Protein AF-A0A087T3X5-F1 (afdb_monomer)

Solvent-accessible surface area (backbone atoms only — not comparable to full-atom values): 12731 Å² total; per-residue (Å²): 109,67,36,55,78,72,62,16,36,56,71,60,36,56,52,48,56,51,53,49,59,61,46,43,64,59,48,52,59,51,44,43,64,59,54,40,49,65,72,43,63,93,52,99,68,83,78,55,62,69,48,47,53,51,48,46,48,64,60,43,52,60,53,52,50,53,51,50,42,44,70,78,34,51,74,55,38,55,55,48,47,68,58,46,51,59,50,49,51,53,49,50,52,50,48,51,53,51,48,51,64,76,39,58,65,54,64,75,70,59,45,70,65,55,49,50,53,24,44,49,54,35,51,49,23,31,50,50,24,36,50,52,27,55,77,70,64,51,57,71,33,49,22,42,12,42,12,47,58,47,24,56,66,68,36,65,61,52,32,52,49,36,53,76,45,41,61,82,68,61,16,61,63,59,34,47,44,37,51,47,28,61,69,48,52,55,52,64,56,50,53,51,48,52,50,53,52,50,52,55,53,56,55,50,51,54,53,52,51,53,50,51,52,53,52,51,54,50,51,56,56,54,50,52,53,52,52,54,54,52,54,59,60,60,70,70,77,118

Radius of gyration: 28.52 Å; Cα contacts (8 Å, |Δi|>4): 145; chains: 1; bounding box: 78×65×76 Å

pLDDT: mean 81.96, std 9.63, range [48.88, 95.31]

Foldseek 3Di:
DLLVLLLADPVLLVVCVVVCLVVCLPVVLVCCVPVVCVVCVVPPDDQPSVQLNVLSVVVVVVVVVLVVCCVPPVVVNVVCCVVVVVVVVVVVVVCVVCCCVVVVVLVVLDDPVLLVVLLCQLVCQLVVQLVVCVVVVHDPNHSSSSSLSRNDDPLVSVLSSLCRRDDPPVSSSSNSNSVSNVVNNVVVSVVSSVVVVVVVVVVVVVVVVVVVVVVVVVVVVVVVVVVVVVVVVVVVPD

Secondary structure (DSSP, 8-state):
-HHHHTT--HHHHHHHHHHHHHHHHHHHHHHIIIIIHHHHTTS-----HHHHHHHHHHHHHHHHHHHHHHHH-HHHHHHHHHHHHHHHHHHHHHHHHHHHHHTTTHHHH--HHHHHHHHHHHHHHHHHHHHHHHHTT--HHHHHHHHHHHHS--HHHHHHHHHHHSPTTHHHHHHHHHHHHHHHTHHHHHHHHHHHHHHHHHHHHHHHHHHHHHHHHHHHHHHHHHHHHHHHHHTT--

InterPro domains:
  IPR002657 Bile acid:sodium symporter/arsenical resistance protein Acr3 [PF01758] (1-105)
  IPR004710 Bile acid:sodium symporter [PTHR10361] (1-207)
  IPR038770 Sodium/solute symporter superfamily [G3DSA:1.20.1530.20] (1-200)

Nearest PDB structures (foldseek):
  8xcd-assembly1_A  TM=6.721E-01  e=3.271E-05  Macaca fascicularis
  7vae-assembly1_A  TM=6.769E-01  e=4.582E-05  Bos taurus
  7fci-assembly1_A  TM=6.815E-01  e=3.144E-04  Homo sapiens
  8hrx-assembly1_A  TM=6.682E-01  e=2.721E-04  Homo sapiens
  7pqq-assembly1_A  TM=6.492E-01  e=2.038E-04  Homo sapiens

Mean predicted aligned error: 10.98 Å

Organism: Stegodyphus mimosarum (NCBI:txid407821)

Sequence (238 aa):
MWTVLLGGNLNLSITMTFVSTLAALATIPLWLFTLGKTILEGTNIVIPYSNILISLASLTIPIGLGLLIQRYFPKVASRSKKILAPICIIMIIGIIILASVANSYMFYMLTWQMVIAASLSVWTGFIAGALASMVFRFPTSDMVAVAVETGIQNSGIAFVLLSYTLKPPVSEMASVVPVAASIITPIPLFVIYCYQRFRNCCFKTDKLELQAINAKKSVDTSSVKGFDNLAQQSDINY

Structure (mmCIF, N/CA/C/O backbone):
data_AF-A0A087T3X5-F1
#
_entry.id   AF-A0A087T3X5-F1
#
loop_
_atom_site.group_PDB
_atom_site.id
_atom_site.type_symbol
_atom_site.label_atom_id
_atom_site.label_alt_id
_atom_site.label_comp_id
_atom_site.label_asym_id
_atom_site.label_entity_id
_atom_site.label_seq_id
_atom_site.pdbx_PDB_ins_code
_atom_site.Cartn_x
_atom_site.Cartn_y
_atom_site.Cartn_z
_atom_site.occupancy
_atom_site.B_iso_or_equiv
_atom_site.auth_seq_id
_atom_site.auth_comp_id
_atom_site.auth_asym_id
_atom_site.auth_atom_id
_atom_site.pdbx_PDB_model_num
ATOM 1 N N . MET A 1 1 ? -1.715 3.553 9.498 1.00 81.00 1 MET A N 1
ATOM 2 C CA . MET A 1 1 ? -1.783 4.949 10.008 1.00 81.00 1 MET A CA 1
ATOM 3 C C . MET A 1 1 ? -2.909 5.717 9.333 1.00 81.00 1 MET A C 1
ATOM 5 O O . MET A 1 1 ? -3.814 6.141 10.036 1.00 81.00 1 MET A O 1
ATOM 9 N N . TRP A 1 2 ? -2.902 5.833 8.000 1.00 88.25 2 TRP A N 1
ATOM 10 C CA . TRP A 1 2 ? -3.969 6.487 7.230 1.00 88.25 2 TRP A CA 1
ATOM 11 C C . TRP A 1 2 ? -5.375 5.980 7.548 1.00 88.25 2 TRP A C 1
ATOM 13 O O . TRP A 1 2 ? -6.259 6.791 7.789 1.00 88.25 2 TRP A O 1
ATOM 23 N N . THR A 1 3 ? -5.553 4.662 7.677 1.00 89.31 3 THR A N 1
ATOM 24 C CA . THR A 1 3 ? -6.832 4.067 8.085 1.00 89.31 3 THR A CA 1
ATOM 25 C C . THR A 1 3 ? -7.355 4.660 9.393 1.00 89.31 3 THR A C 1
ATOM 27 O O . THR A 1 3 ? -8.513 5.035 9.461 1.00 89.31 3 THR A O 1
ATOM 30 N N . VAL A 1 4 ? -6.500 4.844 10.405 1.00 88.38 4 VAL A N 1
ATOM 31 C CA . VAL A 1 4 ? -6.896 5.439 11.696 1.00 88.38 4 VAL A CA 1
ATOM 32 C C . VAL A 1 4 ? -7.184 6.932 11.554 1.00 88.38 4 VAL A C 1
ATOM 34 O O . VAL A 1 4 ? -8.176 7.413 12.091 1.00 88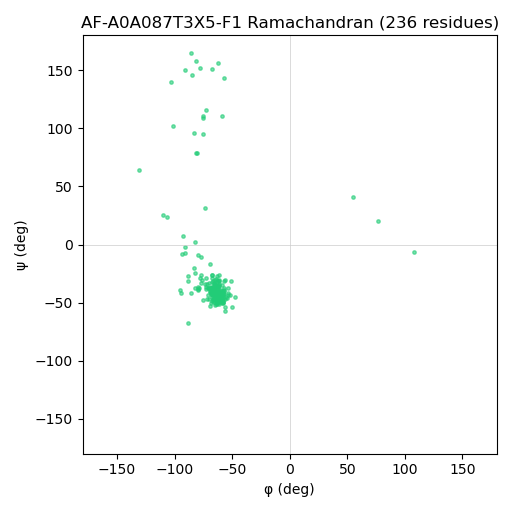.38 4 VAL A O 1
ATOM 37 N N . LEU A 1 5 ? -6.342 7.664 10.815 1.00 87.81 5 LEU A N 1
ATOM 38 C CA . LEU A 1 5 ? -6.515 9.106 10.597 1.00 87.81 5 LEU A CA 1
ATOM 39 C C . LEU A 1 5 ? -7.826 9.445 9.884 1.00 87.81 5 LEU A C 1
ATOM 41 O O . LEU A 1 5 ? -8.397 10.501 10.136 1.00 87.81 5 LEU A O 1
ATOM 45 N N . LEU A 1 6 ? -8.294 8.552 9.015 1.00 89.12 6 LEU A N 1
ATOM 46 C CA . LEU A 1 6 ? -9.535 8.707 8.259 1.00 89.12 6 LEU A CA 1
ATOM 47 C C . LEU A 1 6 ? -10.751 8.065 8.950 1.00 89.12 6 LEU A C 1
ATOM 49 O O . LEU A 1 6 ? -11.823 8.009 8.352 1.00 89.12 6 LEU A O 1
ATOM 53 N N . GLY A 1 7 ? -10.606 7.585 10.192 1.00 86.25 7 GLY A N 1
ATOM 54 C CA . GLY A 1 7 ? -11.701 6.993 10.973 1.00 86.25 7 GLY A CA 1
ATOM 55 C C . GLY A 1 7 ? -12.092 5.567 10.562 1.00 86.25 7 GLY A C 1
ATOM 56 O O . GLY A 1 7 ? -13.198 5.120 10.855 1.00 86.25 7 GLY A O 1
ATOM 57 N N . GLY A 1 8 ? -11.206 4.857 9.869 1.00 89.25 8 GLY A N 1
ATOM 58 C CA . GLY A 1 8 ? -11.399 3.477 9.442 1.00 89.25 8 GLY A CA 1
ATOM 59 C C . GLY A 1 8 ? -11.012 2.431 10.493 1.00 89.25 8 GLY A C 1
ATOM 60 O O . GLY A 1 8 ? -10.298 2.699 11.463 1.00 89.25 8 GLY A O 1
ATOM 61 N N . ASN A 1 9 ? -11.460 1.197 10.272 1.00 92.81 9 ASN A N 1
ATOM 62 C CA . ASN A 1 9 ? -11.197 0.062 11.154 1.00 92.81 9 ASN A CA 1
ATOM 63 C C . ASN A 1 9 ? -9.756 -0.463 11.011 1.00 92.81 9 ASN A C 1
ATOM 65 O O . ASN A 1 9 ? -9.393 -1.101 10.021 1.00 92.81 9 ASN A O 1
ATOM 69 N N . LEU A 1 10 ? -8.932 -0.219 12.033 1.00 91.69 10 LEU A N 1
ATOM 70 C CA . LEU A 1 10 ? -7.527 -0.636 12.053 1.00 91.69 10 LEU A CA 1
ATOM 71 C C . LEU A 1 10 ? -7.351 -2.162 12.056 1.00 91.69 10 LEU A C 1
ATOM 73 O O . LEU A 1 10 ? -6.457 -2.669 11.383 1.00 91.69 10 LEU A O 1
ATOM 77 N N . ASN A 1 11 ? -8.184 -2.893 12.799 1.00 91.06 11 ASN A N 1
ATOM 78 C CA . ASN A 1 11 ? -8.057 -4.349 12.912 1.00 91.06 11 ASN A CA 1
ATOM 79 C C . ASN A 1 11 ? -8.342 -5.026 11.568 1.00 91.06 11 ASN A C 1
ATOM 81 O O . ASN A 1 11 ? -7.638 -5.959 11.174 1.00 91.06 11 ASN A O 1
ATOM 85 N N . LEU A 1 12 ? -9.343 -4.512 10.847 1.00 91.62 12 LEU A N 1
ATOM 86 C CA . LEU A 1 12 ? -9.667 -4.970 9.503 1.00 91.62 12 LEU A CA 1
ATOM 87 C C . LEU A 1 12 ? -8.520 -4.680 8.530 1.00 91.62 12 LEU A C 1
ATOM 89 O O . LEU A 1 12 ? -8.099 -5.583 7.815 1.00 91.62 12 LEU A O 1
ATOM 93 N N . SER A 1 13 ? -7.970 -3.463 8.559 1.00 92.38 13 SER A N 1
ATOM 94 C CA . SER A 1 13 ? -6.848 -3.060 7.700 1.00 92.38 13 SER A CA 1
ATOM 95 C C . SER A 1 13 ? -5.622 -3.960 7.893 1.00 92.38 13 SER A C 1
ATOM 97 O O . SER A 1 13 ? -5.152 -4.547 6.925 1.00 92.38 13 SER A O 1
ATOM 99 N N . ILE A 1 14 ? -5.197 -4.209 9.138 1.00 88.88 14 ILE A N 1
ATOM 100 C CA . ILE A 1 14 ? -4.069 -5.117 9.431 1.00 88.88 14 ILE A CA 1
ATOM 101 C C . ILE A 1 14 ? -4.330 -6.533 8.894 1.00 88.88 14 ILE A C 1
ATOM 103 O O . ILE A 1 14 ? -3.433 -7.166 8.333 1.00 88.88 14 ILE A O 1
ATOM 107 N N . THR A 1 15 ? -5.555 -7.036 9.057 1.00 90.62 15 THR A N 1
ATOM 108 C CA . THR A 1 15 ? -5.931 -8.375 8.584 1.00 90.62 15 THR A CA 1
ATOM 109 C C . THR A 1 15 ? -5.921 -8.445 7.058 1.00 90.62 15 THR A C 1
ATOM 111 O O . THR A 1 15 ? -5.414 -9.414 6.495 1.00 90.62 15 THR A O 1
ATOM 114 N N . MET A 1 16 ? -6.421 -7.410 6.380 1.00 91.19 16 MET A N 1
ATOM 115 C CA . MET A 1 16 ? -6.404 -7.320 4.921 1.00 91.19 16 MET A CA 1
ATOM 116 C C . MET A 1 16 ? -4.986 -7.286 4.372 1.00 91.19 16 MET A C 1
ATOM 118 O O . MET A 1 16 ? -4.688 -8.083 3.488 1.00 91.19 16 MET A O 1
ATOM 122 N N . THR A 1 17 ? -4.099 -6.446 4.917 1.00 89.81 17 THR A N 1
ATOM 123 C CA . THR A 1 17 ? -2.694 -6.405 4.484 1.00 89.81 17 THR A CA 1
ATOM 124 C C . THR A 1 17 ? -2.022 -7.766 4.665 1.00 89.81 17 THR A C 1
ATOM 126 O O . THR A 1 17 ? -1.250 -8.211 3.815 1.00 89.81 17 THR A O 1
ATOM 129 N N . PHE A 1 18 ? -2.312 -8.454 5.773 1.00 86.62 18 PHE A N 1
ATOM 130 C CA . PHE A 1 18 ? -1.754 -9.775 6.042 1.00 86.62 18 PHE A CA 1
ATOM 131 C C . PHE A 1 18 ? -2.232 -10.818 5.024 1.00 86.62 18 PHE A C 1
ATOM 133 O O . PHE A 1 18 ? -1.413 -11.494 4.397 1.00 86.62 18 PHE A O 1
ATOM 140 N N . VAL A 1 19 ? -3.548 -10.922 4.825 1.00 89.06 19 VAL A N 1
ATOM 141 C CA . VAL A 1 19 ? -4.144 -11.877 3.882 1.00 89.06 19 VAL A CA 1
ATOM 142 C C . VAL A 1 19 ? -3.726 -11.560 2.448 1.00 89.06 19 VAL A C 1
ATOM 144 O O . VAL A 1 19 ? -3.401 -12.482 1.706 1.00 89.06 19 VAL A O 1
ATOM 147 N N . SER A 1 20 ? -3.670 -10.285 2.057 1.00 89.19 20 SER A N 1
ATOM 148 C CA . SER A 1 20 ? -3.255 -9.880 0.710 1.00 89.19 20 SER A CA 1
ATOM 149 C C . SER A 1 20 ? -1.783 -10.184 0.450 1.00 89.19 20 SER A C 1
ATOM 151 O O . SER A 1 20 ? -1.454 -10.678 -0.624 1.00 89.19 20 SER A O 1
ATOM 153 N N . THR A 1 21 ? -0.905 -9.990 1.439 1.00 86.00 21 THR A N 1
ATOM 154 C CA . THR A 1 21 ? 0.517 -10.355 1.332 1.00 86.00 21 THR A CA 1
ATOM 155 C C . THR A 1 21 ? 0.691 -11.866 1.186 1.00 86.00 21 THR A C 1
ATOM 157 O O . THR A 1 21 ? 1.488 -12.317 0.366 1.00 86.00 21 THR A O 1
ATOM 160 N N . LEU A 1 22 ? -0.082 -12.663 1.931 1.00 84.44 22 LEU A N 1
ATOM 161 C CA . LEU A 1 22 ? -0.053 -14.121 1.804 1.00 84.44 22 LEU A CA 1
ATOM 162 C C . LEU A 1 22 ? -0.615 -14.584 0.452 1.00 84.44 22 LEU A C 1
ATOM 164 O O . LEU A 1 22 ? -0.029 -15.446 -0.195 1.00 84.44 22 LEU A O 1
ATOM 168 N N . ALA A 1 23 ? -1.723 -13.991 0.003 1.00 87.69 23 ALA A N 1
ATOM 169 C CA . ALA A 1 23 ? -2.334 -14.297 -1.287 1.00 87.69 23 ALA A CA 1
ATOM 170 C C . ALA A 1 23 ? -1.433 -13.888 -2.463 1.00 87.69 23 ALA A C 1
ATOM 172 O O . ALA A 1 23 ? -1.383 -14.591 -3.471 1.00 87.69 23 ALA A O 1
ATOM 173 N N . ALA A 1 24 ? -0.674 -12.795 -2.328 1.00 85.19 24 ALA A N 1
ATOM 174 C CA . ALA A 1 24 ? 0.225 -12.286 -3.361 1.00 85.19 24 ALA A CA 1
ATOM 175 C C . ALA A 1 24 ? 1.256 -13.326 -3.829 1.00 85.19 24 ALA A C 1
ATOM 177 O O . ALA A 1 24 ? 1.608 -13.327 -5.008 1.00 85.19 24 ALA A O 1
ATOM 178 N N . LEU A 1 25 ? 1.673 -14.252 -2.954 1.00 81.81 25 LEU A N 1
ATOM 179 C CA . LEU A 1 25 ? 2.552 -15.371 -3.309 1.00 81.81 25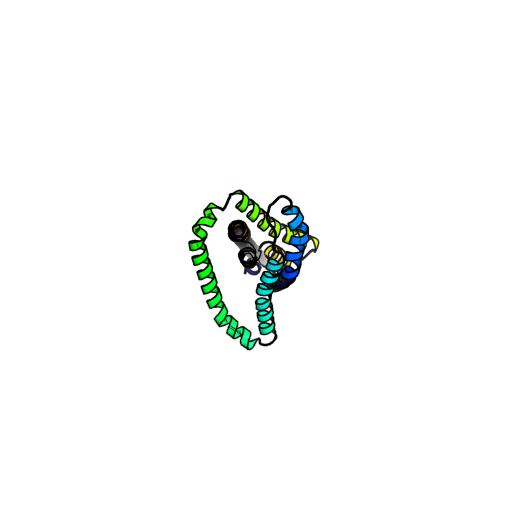 LEU A CA 1
ATOM 180 C C . LEU A 1 25 ? 2.037 -16.202 -4.487 1.00 81.81 25 LEU A C 1
ATOM 182 O O . LEU A 1 25 ? 2.822 -16.612 -5.336 1.00 81.81 25 LEU A O 1
ATOM 186 N N . ALA A 1 26 ? 0.733 -16.471 -4.516 1.00 83.75 26 ALA A N 1
ATOM 187 C CA . ALA A 1 26 ? 0.100 -17.276 -5.554 1.00 83.75 26 ALA A CA 1
ATOM 188 C C . ALA A 1 26 ? -0.485 -16.395 -6.663 1.00 83.75 26 ALA A C 1
ATOM 190 O O . ALA A 1 26 ? -0.369 -16.712 -7.847 1.00 83.75 26 ALA A O 1
ATOM 191 N N . THR A 1 27 ? -1.079 -15.262 -6.287 1.00 87.62 27 THR A N 1
ATOM 192 C CA . THR A 1 27 ? -1.798 -14.399 -7.223 1.00 87.62 27 THR A CA 1
ATOM 193 C C . THR A 1 27 ? -0.858 -13.669 -8.179 1.00 87.62 27 THR A C 1
ATOM 195 O O . THR A 1 27 ? -1.195 -13.564 -9.351 1.00 87.62 27 THR A O 1
ATOM 198 N N . ILE A 1 28 ? 0.328 -13.211 -7.750 1.00 86.56 28 ILE A N 1
ATOM 199 C CA . ILE A 1 28 ? 1.266 -12.501 -8.645 1.00 86.56 28 ILE A CA 1
ATOM 200 C C . ILE A 1 28 ? 1.761 -13.407 -9.792 1.00 86.56 28 ILE A C 1
ATOM 202 O O . ILE A 1 28 ? 1.630 -13.005 -10.952 1.00 86.56 28 ILE A O 1
ATOM 206 N N . PRO A 1 29 ? 2.272 -14.632 -9.537 1.00 81.25 29 PRO A N 1
ATOM 207 C CA . PRO A 1 29 ? 2.646 -15.553 -10.611 1.00 81.25 29 PRO A CA 1
ATOM 208 C C . PRO A 1 29 ? 1.471 -15.905 -11.528 1.00 81.25 29 PRO A C 1
ATOM 210 O O . PRO A 1 29 ? 1.625 -15.917 -12.748 1.00 81.25 29 PRO A O 1
ATOM 213 N N . LEU A 1 30 ? 0.287 -16.145 -10.953 1.00 84.50 30 LEU A N 1
ATOM 214 C CA . LEU A 1 30 ? -0.923 -16.479 -11.707 1.00 84.50 30 LEU A CA 1
ATOM 215 C C . LEU A 1 30 ? -1.362 -15.328 -12.625 1.00 84.50 30 LEU A C 1
ATOM 217 O O . LEU A 1 30 ? -1.718 -15.552 -13.785 1.00 84.50 30 LEU A O 1
ATOM 221 N N . TRP A 1 31 ? -1.278 -14.089 -12.142 1.00 85.31 31 TRP A N 1
ATOM 222 C CA . TRP A 1 31 ? -1.609 -12.893 -12.915 1.00 85.31 31 TRP A CA 1
ATOM 223 C C . TRP A 1 31 ? -0.629 -12.682 -14.077 1.00 85.31 31 TRP A C 1
ATOM 225 O O . TRP A 1 31 ? -1.039 -12.386 -15.196 1.00 85.31 31 TRP A O 1
ATOM 235 N N . LEU A 1 32 ? 0.668 -12.921 -13.860 1.00 80.62 32 LEU A N 1
ATOM 236 C CA . LEU A 1 32 ? 1.681 -12.841 -14.920 1.00 80.62 32 LEU A CA 1
ATOM 237 C C . LEU A 1 32 ? 1.577 -13.969 -15.950 1.00 80.62 32 LEU A C 1
ATOM 239 O O . LEU A 1 32 ? 1.887 -13.764 -17.124 1.00 80.62 32 LEU A O 1
ATOM 243 N N . PHE A 1 33 ? 1.158 -15.161 -15.531 1.00 79.38 33 PHE A N 1
ATOM 244 C CA . PHE A 1 33 ? 0.939 -16.281 -16.442 1.00 79.38 33 PHE A CA 1
ATOM 245 C C . PHE A 1 33 ? -0.255 -16.035 -17.376 1.00 79.38 33 PHE A C 1
ATOM 247 O O . PHE A 1 33 ? -0.199 -16.379 -18.552 1.00 79.38 33 PHE A O 1
ATOM 254 N N . THR A 1 34 ? -1.317 -15.410 -16.862 1.00 83.25 34 THR A N 1
ATOM 255 C CA . THR A 1 34 ? -2.565 -15.162 -17.600 1.00 83.25 34 THR A CA 1
ATOM 256 C C . THR A 1 34 ? -2.529 -13.839 -18.373 1.00 83.25 34 THR A C 1
ATOM 258 O O . THR A 1 34 ? -2.491 -13.820 -19.603 1.00 83.25 34 THR A O 1
ATOM 261 N N . LEU A 1 35 ? -2.504 -12.718 -17.653 1.00 76.31 35 LEU A N 1
ATOM 262 C CA . LEU A 1 35 ? -2.557 -11.367 -18.213 1.00 76.31 35 LEU A CA 1
ATOM 263 C C . LEU A 1 35 ? -1.188 -10.891 -18.686 1.00 76.31 35 LEU A C 1
ATOM 265 O O . LEU A 1 35 ? -1.097 -10.265 -19.738 1.00 76.31 35 LEU A O 1
ATOM 269 N N . GLY A 1 36 ? -0.122 -11.235 -17.957 1.00 72.50 36 GLY A N 1
ATOM 270 C CA . GLY A 1 36 ? 1.242 -10.863 -18.341 1.00 72.50 36 GLY A CA 1
ATOM 271 C C . GLY A 1 36 ? 1.592 -11.357 -19.743 1.00 72.50 36 GLY A C 1
ATOM 272 O O . GLY A 1 36 ? 2.027 -10.568 -20.572 1.00 72.50 36 GLY A O 1
ATOM 273 N N . LYS A 1 37 ? 1.302 -12.624 -20.059 1.00 69.38 37 LYS A N 1
ATOM 274 C CA . LYS A 1 37 ? 1.556 -13.182 -21.395 1.00 69.38 37 LYS A CA 1
ATOM 275 C C . LYS A 1 37 ? 0.845 -12.402 -22.511 1.00 69.38 37 LYS A C 1
ATOM 277 O O . LYS A 1 37 ? 1.465 -12.118 -23.524 1.00 69.38 37 LYS A O 1
ATOM 282 N N . THR A 1 38 ? -0.407 -12.007 -22.287 1.00 72.19 38 THR A N 1
ATOM 283 C CA . THR A 1 38 ? -1.228 -11.274 -23.269 1.00 72.19 38 THR A CA 1
ATOM 284 C C . THR A 1 38 ? -0.780 -9.815 -23.432 1.00 72.19 38 THR A C 1
ATOM 286 O O . THR A 1 38 ? -0.807 -9.270 -24.527 1.00 72.19 38 THR A O 1
ATOM 289 N N . ILE A 1 39 ? -0.348 -9.158 -22.348 1.00 69.94 39 ILE A N 1
ATOM 290 C CA . ILE A 1 39 ? 0.114 -7.757 -22.381 1.00 69.94 39 ILE A CA 1
ATOM 291 C C . ILE A 1 39 ? 1.531 -7.649 -22.966 1.00 69.94 39 ILE A C 1
ATOM 293 O O . ILE A 1 39 ? 1.864 -6.652 -23.603 1.00 69.94 39 ILE A O 1
ATOM 297 N N . LEU A 1 40 ? 2.372 -8.661 -22.738 1.00 67.69 40 LEU A N 1
ATOM 298 C CA . LEU A 1 40 ? 3.753 -8.712 -23.226 1.00 67.69 40 LEU A CA 1
ATOM 299 C C . LEU A 1 40 ? 3.879 -9.398 -24.599 1.00 67.69 40 LEU A C 1
ATOM 301 O O . LEU A 1 40 ? 4.979 -9.421 -25.158 1.00 67.69 40 LEU A O 1
ATOM 305 N N . GLU A 1 41 ? 2.780 -9.902 -25.170 1.00 59.66 41 GLU A N 1
ATOM 306 C CA . GLU A 1 41 ? 2.723 -10.411 -26.544 1.00 59.66 41 GLU A CA 1
ATOM 307 C C . GLU A 1 41 ? 3.116 -9.294 -27.530 1.00 59.66 41 GLU A C 1
ATOM 309 O O . GLU A 1 41 ? 2.419 -8.296 -27.689 1.00 59.66 41 GLU A O 1
ATOM 314 N N . GLY A 1 42 ? 4.289 -9.439 -28.159 1.00 57.59 42 GLY A N 1
ATOM 315 C CA . GLY A 1 42 ? 4.886 -8.434 -29.053 1.00 57.59 42 GLY A CA 1
ATOM 316 C C . GLY A 1 42 ? 6.103 -7.695 -28.481 1.00 57.59 42 GLY A C 1
ATOM 317 O O . GLY A 1 42 ? 6.772 -6.965 -29.210 1.00 57.59 42 GLY A O 1
ATOM 318 N N . THR A 1 43 ? 6.450 -7.914 -27.210 1.00 58.66 43 THR A N 1
ATOM 319 C CA . THR A 1 43 ? 7.689 -7.400 -26.600 1.00 58.66 43 THR A CA 1
ATOM 320 C C . THR A 1 43 ? 8.739 -8.513 -26.474 1.00 58.66 43 THR A C 1
ATOM 322 O O . THR A 1 43 ? 8.418 -9.636 -26.100 1.00 58.66 43 THR A O 1
ATOM 325 N N . ASN A 1 44 ? 10.019 -8.222 -26.745 1.00 59.47 44 ASN A N 1
ATOM 326 C CA . ASN A 1 44 ? 11.143 -9.173 -26.593 1.00 59.47 44 ASN A CA 1
ATOM 327 C C . ASN A 1 44 ? 11.534 -9.423 -25.116 1.00 59.47 44 ASN A C 1
ATOM 329 O O . ASN A 1 44 ? 12.704 -9.623 -24.787 1.00 59.47 44 ASN A O 1
ATOM 333 N N . ILE A 1 45 ? 10.571 -9.360 -24.195 1.00 63.06 45 ILE A N 1
ATOM 334 C CA . ILE A 1 45 ? 10.809 -9.469 -22.757 1.00 63.06 45 ILE A CA 1
ATOM 335 C C . ILE A 1 45 ? 10.430 -10.882 -22.317 1.00 63.06 45 ILE A C 1
ATOM 337 O O . ILE A 1 45 ? 9.260 -11.208 -22.131 1.00 63.06 45 ILE A O 1
ATOM 341 N N . VAL A 1 46 ? 11.437 -11.733 -22.125 1.00 67.88 46 VAL A N 1
ATOM 342 C CA . VAL A 1 46 ? 11.240 -13.055 -21.518 1.00 67.88 46 VAL A CA 1
ATOM 343 C C . VAL A 1 46 ? 11.031 -12.862 -20.021 1.00 67.88 46 VAL A C 1
ATOM 345 O O . VAL A 1 46 ? 11.967 -12.491 -19.315 1.00 67.88 46 VAL A O 1
ATOM 348 N N . ILE A 1 47 ? 9.812 -13.110 -19.537 1.00 68.62 47 ILE A N 1
ATOM 349 C CA . ILE A 1 47 ? 9.484 -13.036 -18.109 1.00 68.62 47 ILE A CA 1
ATOM 350 C C . ILE A 1 47 ? 10.115 -14.244 -17.395 1.00 68.62 47 ILE A C 1
ATOM 352 O O . ILE A 1 47 ? 9.724 -15.384 -17.659 1.00 68.62 47 ILE A O 1
ATOM 356 N N . PRO A 1 48 ? 11.068 -14.047 -16.470 1.00 77.25 48 PRO A N 1
ATOM 357 C CA . PRO A 1 48 ? 11.704 -15.154 -15.762 1.00 77.25 48 PRO A CA 1
ATOM 358 C C . PRO A 1 48 ? 10.826 -15.625 -14.588 1.00 77.25 48 PRO A C 1
ATOM 360 O O . PRO A 1 48 ? 11.079 -15.306 -13.427 1.00 77.25 48 PRO A O 1
ATOM 363 N N . TYR A 1 49 ? 9.783 -16.407 -14.885 1.00 75.38 49 TYR A N 1
ATOM 364 C CA . TYR A 1 49 ? 8.801 -16.893 -13.901 1.00 75.38 49 TYR A CA 1
ATOM 365 C C . TYR A 1 49 ? 9.427 -17.607 -12.690 1.00 75.38 49 TYR A C 1
ATOM 367 O O . TYR A 1 49 ? 8.974 -17.417 -11.561 1.00 75.38 49 TYR A O 1
ATOM 375 N N . SER A 1 50 ? 10.496 -18.384 -12.896 1.00 76.94 50 SER A N 1
ATOM 376 C CA . SER A 1 50 ? 11.223 -19.056 -11.810 1.00 76.94 50 SER A CA 1
ATOM 377 C C . SER A 1 50 ? 11.854 -18.061 -10.835 1.00 76.94 50 SER A C 1
ATOM 379 O O . SER A 1 50 ? 11.764 -18.251 -9.625 1.00 76.94 50 SER A O 1
ATOM 381 N N . ASN A 1 51 ? 12.427 -16.968 -11.345 1.00 78.12 51 ASN A N 1
ATOM 382 C CA . ASN A 1 51 ? 13.023 -15.930 -10.507 1.00 78.12 51 ASN A CA 1
ATOM 383 C C . ASN A 1 51 ? 11.939 -15.205 -9.703 1.00 78.12 51 ASN A C 1
ATOM 385 O O . ASN A 1 51 ? 12.133 -14.967 -8.519 1.00 78.12 51 ASN A O 1
ATOM 389 N N . ILE A 1 52 ? 10.773 -14.950 -10.308 1.00 81.06 52 ILE A N 1
ATOM 390 C CA . ILE A 1 52 ? 9.630 -14.310 -9.635 1.00 81.06 52 ILE A CA 1
ATOM 391 C C . ILE A 1 52 ? 9.184 -15.146 -8.436 1.00 81.06 52 ILE A C 1
ATOM 393 O O . ILE A 1 52 ? 9.044 -14.618 -7.334 1.00 81.06 52 ILE A O 1
ATOM 397 N N . LEU A 1 53 ? 9.005 -16.455 -8.637 1.00 79.44 53 LEU A N 1
ATOM 398 C CA . LEU A 1 53 ? 8.612 -17.385 -7.576 1.00 79.44 53 LEU A CA 1
ATOM 399 C C . LEU A 1 53 ? 9.653 -17.453 -6.454 1.00 79.44 53 LEU A C 1
ATOM 401 O O . LEU A 1 53 ? 9.286 -17.377 -5.283 1.00 79.44 53 LEU A O 1
ATOM 405 N N . ILE A 1 54 ? 10.941 -17.555 -6.796 1.00 83.12 54 ILE A N 1
ATOM 406 C CA . ILE A 1 54 ? 12.028 -17.604 -5.807 1.00 83.12 54 ILE A CA 1
ATOM 407 C C . ILE A 1 54 ? 12.097 -16.292 -5.017 1.00 83.12 54 ILE A C 1
ATOM 409 O O . ILE A 1 54 ? 12.167 -16.322 -3.788 1.00 83.12 54 ILE A O 1
ATOM 413 N N . SER A 1 55 ? 12.025 -15.141 -5.689 1.00 82.44 55 SER A N 1
ATOM 414 C CA . SER A 1 55 ? 12.030 -13.830 -5.036 1.00 82.44 55 SER A CA 1
ATOM 415 C C . SER A 1 55 ? 10.820 -13.658 -4.117 1.00 82.44 55 SER A C 1
ATOM 417 O O . SER A 1 55 ? 10.993 -13.299 -2.954 1.00 82.44 55 SER A O 1
ATOM 419 N N . LEU A 1 56 ? 9.610 -13.998 -4.566 1.00 81.56 56 LEU A N 1
ATOM 420 C CA . LEU A 1 56 ? 8.399 -13.963 -3.734 1.00 81.56 56 LEU A CA 1
ATOM 421 C C . LEU A 1 56 ? 8.495 -14.880 -2.510 1.00 81.56 56 LEU A C 1
ATOM 423 O O . LEU A 1 56 ? 8.161 -14.460 -1.397 1.00 81.56 56 LEU A O 1
ATOM 427 N N . ALA A 1 57 ? 8.987 -16.108 -2.692 1.00 82.12 57 ALA A N 1
ATOM 428 C CA . ALA A 1 57 ? 9.204 -17.042 -1.594 1.00 82.12 57 ALA A CA 1
ATOM 429 C C . ALA A 1 57 ? 10.221 -16.480 -0.589 1.00 82.12 57 ALA A C 1
ATOM 431 O O . ALA A 1 57 ? 9.944 -16.447 0.610 1.00 82.12 57 ALA A O 1
ATOM 432 N N . SER A 1 58 ? 11.349 -15.949 -1.073 1.00 84.06 58 SER A N 1
ATOM 433 C CA . SER A 1 58 ? 12.385 -15.343 -0.228 1.00 84.06 58 SER A CA 1
ATOM 434 C C . SER A 1 58 ? 11.887 -14.133 0.563 1.00 84.06 58 SER A C 1
ATOM 436 O O . SER A 1 58 ? 12.290 -13.955 1.708 1.00 84.06 58 SER A O 1
ATOM 438 N N . LEU A 1 59 ? 10.968 -13.341 -0.002 1.00 81.12 59 LEU A N 1
ATOM 439 C CA . LEU A 1 59 ? 10.352 -12.200 0.676 1.00 81.12 59 LEU A CA 1
ATOM 440 C C . LEU A 1 59 ? 9.295 -12.630 1.696 1.00 81.12 59 LEU A C 1
ATOM 442 O O . LEU A 1 59 ? 9.121 -11.964 2.714 1.00 81.12 59 LEU A O 1
ATOM 446 N N . THR A 1 60 ? 8.612 -13.752 1.468 1.00 79.62 60 THR A N 1
ATOM 447 C CA . THR A 1 60 ? 7.513 -14.186 2.343 1.00 79.62 60 THR A CA 1
ATOM 448 C C . THR A 1 60 ? 7.971 -15.038 3.519 1.00 79.62 60 THR A C 1
ATOM 450 O O . THR A 1 60 ? 7.386 -14.938 4.597 1.00 79.62 60 THR A O 1
ATOM 453 N N . ILE A 1 61 ? 9.046 -15.818 3.370 1.00 85.25 61 ILE A N 1
ATOM 454 C CA . ILE A 1 61 ? 9.658 -16.581 4.472 1.00 85.25 61 ILE A CA 1
ATOM 455 C C . ILE A 1 61 ? 9.920 -15.709 5.720 1.00 85.25 61 ILE A C 1
ATOM 457 O O . ILE A 1 61 ? 9.432 -16.070 6.793 1.00 85.25 61 ILE A O 1
ATOM 461 N N . PRO A 1 62 ? 10.622 -14.558 5.642 1.00 83.81 62 PRO A N 1
ATOM 462 C CA . PRO A 1 62 ? 10.891 -13.732 6.818 1.00 83.81 62 PRO A CA 1
ATOM 463 C C . PRO A 1 62 ? 9.618 -13.114 7.412 1.00 83.81 62 PRO A C 1
ATOM 465 O O . PRO A 1 62 ? 9.518 -12.990 8.632 1.00 83.81 62 PRO A O 1
ATOM 468 N N . ILE A 1 63 ? 8.620 -12.784 6.585 1.00 82.56 63 ILE A N 1
ATOM 469 C CA . ILE A 1 63 ? 7.320 -12.272 7.051 1.00 82.56 63 ILE A CA 1
ATOM 470 C C . ILE A 1 63 ? 6.578 -13.359 7.841 1.00 82.56 63 ILE A C 1
ATOM 472 O O . ILE A 1 63 ? 6.105 -13.110 8.952 1.00 82.56 63 ILE A O 1
ATOM 476 N N . GLY A 1 64 ? 6.526 -14.581 7.304 1.00 82.56 64 GLY A N 1
ATOM 477 C CA . GLY A 1 64 ? 5.916 -15.735 7.963 1.00 82.56 64 GLY A CA 1
ATOM 478 C C . GLY A 1 64 ? 6.615 -16.095 9.275 1.00 82.56 64 GLY A C 1
ATOM 479 O O . GLY A 1 64 ? 5.950 -16.295 10.291 1.00 82.56 64 GLY A O 1
ATOM 480 N N . LEU A 1 65 ? 7.952 -16.100 9.292 1.00 85.31 65 LEU A N 1
ATOM 481 C CA . LEU A 1 65 ? 8.739 -16.307 10.512 1.00 85.31 65 LEU A CA 1
ATOM 482 C C . LEU A 1 65 ? 8.467 -15.222 11.558 1.00 85.31 65 LEU A C 1
ATOM 484 O O . LEU A 1 65 ? 8.250 -15.543 12.726 1.00 85.31 65 LEU A O 1
ATOM 488 N N . GLY A 1 66 ? 8.419 -13.951 11.149 1.00 83.62 66 GLY A N 1
ATOM 489 C CA . GLY A 1 66 ? 8.075 -12.839 12.035 1.00 83.62 66 GLY A CA 1
ATOM 490 C C . GLY A 1 66 ? 6.709 -13.025 12.700 1.00 83.62 66 GLY A C 1
ATOM 491 O O . GLY A 1 66 ? 6.579 -12.836 13.912 1.00 83.62 66 GLY A O 1
ATOM 492 N N . LEU A 1 67 ? 5.712 -13.480 11.936 1.00 82.31 67 LEU A N 1
ATOM 493 C CA . LEU A 1 67 ? 4.372 -13.772 12.447 1.00 82.31 67 LEU A CA 1
ATOM 494 C C . LEU A 1 67 ? 4.359 -14.970 13.411 1.00 82.31 67 LEU A C 1
ATOM 496 O O . LEU A 1 67 ? 3.725 -14.912 14.466 1.00 82.31 67 LEU A O 1
ATOM 500 N N . LEU A 1 68 ? 5.072 -16.050 13.077 1.00 85.31 68 LEU A N 1
ATOM 501 C CA . LEU A 1 68 ? 5.190 -17.227 13.942 1.00 85.31 68 LEU A CA 1
ATOM 502 C C . LEU A 1 68 ? 5.833 -16.857 15.282 1.00 85.31 68 LEU A C 1
ATOM 504 O O . LEU A 1 68 ? 5.307 -17.220 16.334 1.00 85.31 68 LEU A O 1
ATOM 508 N N . ILE A 1 69 ? 6.911 -16.070 15.267 1.00 86.06 69 ILE A N 1
ATOM 509 C CA . ILE A 1 69 ? 7.561 -15.573 16.488 1.00 86.06 69 ILE A CA 1
ATOM 510 C C . ILE A 1 69 ? 6.596 -14.699 17.293 1.00 86.06 69 ILE A C 1
ATOM 512 O O . ILE A 1 69 ? 6.519 -14.838 18.514 1.00 86.06 69 ILE A O 1
ATOM 516 N N . GLN A 1 70 ? 5.822 -13.834 16.634 1.00 84.38 70 GLN A N 1
ATOM 517 C CA . GLN A 1 70 ? 4.824 -13.004 17.306 1.00 84.38 70 GLN A CA 1
ATOM 518 C C . GLN A 1 70 ? 3.732 -13.837 17.993 1.00 84.38 70 GLN A C 1
ATOM 520 O O . GLN A 1 70 ? 3.302 -13.478 19.090 1.00 84.38 70 GLN A O 1
ATOM 525 N N . ARG A 1 71 ? 3.317 -14.954 17.380 1.00 84.56 71 ARG A N 1
ATOM 526 C CA . ARG A 1 71 ? 2.295 -15.860 17.922 1.00 84.56 71 ARG A CA 1
ATOM 527 C C . ARG A 1 71 ? 2.816 -16.729 19.066 1.00 84.56 71 ARG A C 1
ATOM 529 O O . ARG A 1 71 ? 2.149 -16.828 20.091 1.00 84.56 71 ARG A O 1
ATOM 536 N N . TYR A 1 72 ? 3.975 -17.361 18.897 1.00 88.50 72 TYR A N 1
ATOM 537 C CA . TYR A 1 72 ? 4.498 -18.336 19.863 1.00 88.50 72 TYR A CA 1
ATOM 538 C C . TYR A 1 72 ? 5.345 -17.699 20.974 1.00 88.50 72 TYR A C 1
ATOM 540 O O . TYR A 1 72 ? 5.381 -18.215 22.088 1.00 88.50 72 TYR A O 1
ATOM 548 N N . PHE A 1 73 ? 5.985 -16.553 20.718 1.00 90.19 73 PHE A N 1
ATOM 549 C CA . PHE A 1 73 ? 6.893 -15.892 21.661 1.00 90.19 73 PHE A CA 1
ATOM 550 C C . PHE A 1 73 ? 6.580 -14.392 21.827 1.00 90.19 73 PHE A C 1
ATOM 552 O O . PHE A 1 73 ? 7.434 -13.539 21.559 1.00 90.19 73 PHE A O 1
ATOM 559 N N . PRO A 1 74 ? 5.397 -14.015 22.353 1.00 85.38 74 PRO A N 1
ATOM 560 C CA . PRO A 1 74 ? 4.965 -12.614 22.434 1.00 85.38 74 PRO A CA 1
ATOM 561 C C . PRO A 1 74 ? 5.893 -11.729 23.289 1.00 85.38 74 PRO A C 1
ATOM 563 O O . PRO A 1 74 ? 6.074 -10.544 23.002 1.00 85.38 74 PRO A O 1
ATOM 566 N N . LYS A 1 75 ? 6.538 -12.300 24.319 1.00 85.38 75 LYS A N 1
ATOM 567 C CA . LYS A 1 75 ? 7.529 -11.594 25.155 1.00 85.38 75 LYS A CA 1
ATOM 568 C C . LYS A 1 75 ? 8.809 -11.251 24.384 1.00 85.38 75 LYS A C 1
ATOM 570 O O . LYS A 1 75 ? 9.370 -10.179 24.597 1.00 85.38 75 LYS A O 1
ATOM 575 N N . VAL A 1 76 ? 9.257 -12.140 23.495 1.00 83.62 76 VAL A N 1
ATOM 576 C CA . VAL A 1 76 ? 10.407 -11.894 22.610 1.00 83.62 76 VAL A CA 1
ATOM 577 C C . VAL A 1 76 ? 10.006 -10.880 21.547 1.00 83.62 76 VAL A C 1
ATOM 579 O O . VAL A 1 76 ? 10.683 -9.872 21.390 1.00 83.62 76 VAL A O 1
ATOM 582 N N . ALA A 1 77 ? 8.844 -11.066 20.917 1.00 82.38 77 ALA A N 1
ATOM 583 C CA . ALA A 1 77 ? 8.327 -10.159 19.900 1.00 82.38 77 ALA A CA 1
ATOM 584 C C . ALA A 1 77 ? 8.187 -8.710 20.398 1.00 82.38 77 ALA A C 1
ATOM 586 O O . ALA A 1 77 ? 8.520 -7.781 19.665 1.00 82.38 77 ALA A O 1
ATOM 587 N N . SER A 1 78 ? 7.759 -8.483 21.648 1.00 83.06 78 SER A N 1
ATOM 588 C CA . SER A 1 78 ? 7.645 -7.119 22.192 1.00 83.06 78 SER A CA 1
ATOM 589 C C . SER A 1 78 ? 9.005 -6.440 22.399 1.00 83.06 78 SER A C 1
ATOM 591 O O . SER A 1 78 ? 9.142 -5.243 22.133 1.00 83.06 78 SER A O 1
ATOM 593 N N . ARG A 1 79 ? 10.027 -7.198 22.820 1.00 86.00 79 ARG A N 1
ATOM 594 C CA . ARG A 1 79 ? 11.407 -6.707 22.952 1.00 86.00 79 ARG A CA 1
ATOM 595 C C . ARG A 1 79 ? 12.033 -6.461 21.586 1.00 86.00 79 ARG A C 1
ATOM 597 O O . ARG A 1 79 ? 12.561 -5.376 21.354 1.00 86.00 79 ARG A O 1
ATOM 604 N N . SER A 1 80 ? 11.890 -7.415 20.668 1.00 81.81 80 SER A N 1
ATOM 605 C CA . SER A 1 80 ? 12.340 -7.283 19.285 1.00 81.81 80 SER A CA 1
ATOM 606 C C . SER A 1 80 ? 11.691 -6.081 18.615 1.00 81.81 80 SER A C 1
ATOM 608 O O . SER A 1 80 ? 12.404 -5.299 18.013 1.00 81.81 80 SER A O 1
ATOM 610 N N . LYS A 1 81 ? 10.386 -5.834 18.794 1.00 83.62 81 LYS A N 1
ATOM 611 C CA . LYS A 1 81 ? 9.710 -4.652 18.232 1.00 83.62 81 LYS A CA 1
ATOM 612 C C . LYS A 1 81 ? 10.333 -3.335 18.706 1.00 83.62 81 LYS A C 1
ATOM 614 O O . LYS A 1 81 ? 10.480 -2.427 17.897 1.00 83.62 81 LYS A O 1
ATOM 619 N N . LYS A 1 82 ? 10.713 -3.220 19.986 1.00 85.81 82 LYS A N 1
ATOM 620 C CA . LYS A 1 82 ? 11.344 -1.999 20.528 1.00 85.81 82 LYS A CA 1
ATOM 621 C C . LYS A 1 82 ? 12.712 -1.709 19.907 1.00 85.81 82 LYS A C 1
ATOM 623 O O . LYS A 1 82 ? 13.044 -0.545 19.735 1.00 85.81 82 LYS A O 1
ATOM 628 N N . ILE A 1 83 ? 13.477 -2.748 19.576 1.00 88.25 83 ILE A N 1
ATOM 629 C CA . ILE A 1 83 ? 14.808 -2.627 18.960 1.00 88.25 83 ILE A CA 1
ATOM 630 C C . ILE A 1 83 ? 14.694 -2.495 17.436 1.00 88.25 83 ILE A C 1
ATOM 632 O O . ILE A 1 83 ? 15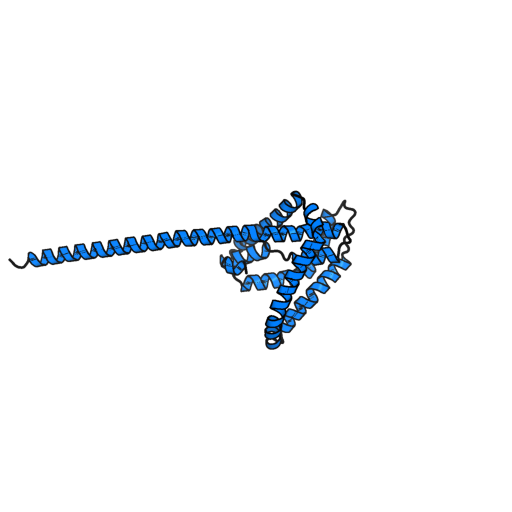.362 -1.675 16.818 1.00 88.25 83 ILE A O 1
ATOM 636 N N . LEU A 1 84 ? 13.812 -3.281 16.825 1.00 85.00 84 LEU A N 1
ATOM 637 C CA . LEU A 1 84 ? 13.656 -3.375 15.381 1.00 85.00 84 LEU A CA 1
ATOM 638 C C . LEU A 1 84 ? 12.970 -2.137 14.801 1.00 85.00 84 LEU A C 1
ATOM 640 O O . LEU A 1 84 ? 13.338 -1.710 13.719 1.00 85.00 84 LEU A O 1
ATOM 644 N N . ALA A 1 85 ? 12.029 -1.513 15.521 1.00 83.94 85 ALA A N 1
ATOM 645 C CA . ALA A 1 85 ? 11.364 -0.295 15.056 1.00 83.94 85 ALA A CA 1
ATOM 646 C C . ALA A 1 85 ? 12.341 0.856 14.721 1.00 83.94 85 ALA A C 1
ATOM 648 O O . ALA A 1 85 ? 12.284 1.340 13.590 1.00 83.94 85 ALA A O 1
ATOM 649 N N . PRO A 1 86 ? 13.257 1.289 15.616 1.00 88.19 86 PRO A N 1
ATOM 650 C CA . PRO A 1 86 ? 14.222 2.334 15.274 1.00 88.19 86 PRO A CA 1
ATOM 651 C C . PRO A 1 86 ? 15.220 1.881 14.202 1.00 88.19 86 PRO A C 1
ATOM 653 O O . PRO A 1 86 ? 15.538 2.671 13.319 1.00 88.19 86 PRO A O 1
ATOM 656 N N . ILE A 1 87 ? 15.658 0.614 14.213 1.00 90.50 87 ILE A N 1
ATOM 657 C CA . ILE A 1 87 ? 16.552 0.076 13.172 1.00 90.50 87 ILE A CA 1
ATOM 658 C C . ILE A 1 87 ? 15.884 0.139 11.796 1.00 90.50 87 ILE A C 1
ATOM 660 O O . ILE A 1 87 ? 16.492 0.625 10.851 1.00 90.50 87 ILE A O 1
ATOM 664 N N . CYS A 1 88 ? 14.625 -0.289 11.676 1.00 85.38 88 CYS A N 1
ATOM 665 C CA . CYS A 1 88 ? 13.871 -0.209 10.428 1.00 85.38 88 CYS A CA 1
ATOM 666 C C . CYS A 1 88 ? 13.722 1.235 9.952 1.00 85.38 88 CYS A C 1
ATOM 668 O O . CYS A 1 88 ? 13.881 1.484 8.765 1.00 85.38 88 CYS A O 1
ATOM 670 N N . ILE A 1 89 ? 13.457 2.188 10.851 1.00 85.00 89 ILE A N 1
ATOM 671 C CA . ILE A 1 89 ? 13.376 3.610 10.486 1.00 85.00 89 ILE A CA 1
ATOM 672 C C . ILE A 1 89 ? 14.720 4.096 9.934 1.00 85.00 89 ILE A C 1
ATOM 674 O O . ILE A 1 89 ? 14.751 4.689 8.860 1.00 85.00 89 ILE A O 1
ATOM 678 N N . ILE A 1 90 ? 15.829 3.798 10.618 1.00 89.94 90 ILE A N 1
ATOM 679 C CA . ILE A 1 90 ? 17.180 4.167 10.166 1.00 89.94 90 ILE A CA 1
ATOM 680 C C . ILE A 1 90 ? 17.493 3.523 8.813 1.00 89.94 90 ILE A C 1
ATOM 682 O O . ILE A 1 90 ? 17.975 4.203 7.911 1.00 89.94 90 ILE A O 1
ATOM 686 N N . MET A 1 91 ? 17.182 2.237 8.642 1.00 84.44 91 MET A N 1
ATOM 687 C CA . MET A 1 91 ? 17.381 1.529 7.377 1.00 84.44 91 MET A CA 1
ATOM 688 C C . MET A 1 91 ? 16.533 2.115 6.252 1.00 84.44 91 MET A C 1
ATOM 690 O O . MET A 1 91 ? 17.052 2.311 5.162 1.00 84.44 91 MET A O 1
ATOM 694 N N . ILE A 1 92 ? 15.258 2.425 6.496 1.00 80.56 92 ILE A N 1
ATOM 695 C CA . ILE A 1 92 ? 14.375 3.043 5.499 1.00 80.56 92 ILE A CA 1
ATOM 696 C C . ILE A 1 92 ? 14.923 4.409 5.091 1.00 80.56 92 ILE A C 1
ATOM 698 O O . ILE A 1 92 ? 15.019 4.685 3.901 1.00 80.56 92 ILE A O 1
ATOM 702 N N . ILE A 1 93 ? 15.334 5.241 6.052 1.00 82.75 93 ILE A N 1
ATOM 703 C CA . ILE A 1 93 ? 15.958 6.539 5.764 1.00 82.75 93 ILE A CA 1
ATOM 704 C C . ILE A 1 93 ? 17.240 6.340 4.947 1.00 82.75 93 ILE A C 1
ATOM 706 O O . ILE A 1 93 ? 17.421 7.004 3.930 1.00 82.75 93 ILE A O 1
ATOM 710 N N . GLY A 1 94 ? 18.094 5.391 5.336 1.00 83.06 94 GLY A N 1
ATOM 711 C CA . GLY A 1 94 ? 19.316 5.054 4.607 1.00 83.06 94 GLY A CA 1
ATOM 712 C C . GLY A 1 94 ? 19.038 4.604 3.174 1.00 83.06 94 GLY A C 1
ATOM 713 O O . GLY A 1 94 ? 19.667 5.104 2.247 1.00 83.06 94 GLY A O 1
ATOM 714 N N . ILE A 1 95 ? 18.050 3.727 2.975 1.00 78.12 95 ILE A N 1
ATOM 715 C CA . ILE A 1 95 ? 17.607 3.281 1.649 1.00 78.12 95 ILE A CA 1
ATOM 716 C C . ILE A 1 95 ? 17.074 4.462 0.845 1.00 78.12 95 ILE A C 1
ATOM 718 O O . ILE A 1 95 ? 17.433 4.580 -0.315 1.00 78.12 95 ILE A O 1
ATOM 722 N N . ILE A 1 96 ? 16.269 5.357 1.425 1.00 77.06 96 ILE A N 1
ATOM 723 C CA . ILE A 1 96 ? 15.748 6.534 0.715 1.00 77.06 96 ILE A CA 1
ATOM 724 C C . ILE A 1 96 ? 16.891 7.453 0.283 1.00 77.06 96 ILE A C 1
ATOM 726 O O . ILE A 1 96 ? 16.900 7.895 -0.862 1.00 77.06 96 ILE A O 1
ATOM 730 N N . ILE A 1 97 ? 17.866 7.721 1.155 1.00 82.06 97 ILE A N 1
ATOM 731 C CA . ILE A 1 97 ? 19.018 8.577 0.837 1.00 82.06 97 ILE A CA 1
ATOM 732 C C . ILE A 1 97 ? 19.863 7.932 -0.263 1.00 82.06 97 ILE A C 1
ATOM 734 O O . ILE A 1 97 ? 20.121 8.564 -1.286 1.00 82.06 97 ILE A O 1
ATOM 738 N N . LEU A 1 98 ? 20.245 6.663 -0.093 1.00 77.38 98 LEU A N 1
ATOM 739 C CA . LEU A 1 98 ? 21.037 5.926 -1.078 1.00 77.38 98 LEU A CA 1
ATOM 740 C C . LEU A 1 98 ? 20.295 5.789 -2.406 1.00 77.38 98 LEU A C 1
ATOM 742 O O . LEU A 1 98 ? 20.893 6.009 -3.451 1.00 77.38 98 LEU A O 1
ATOM 746 N N . ALA A 1 99 ? 18.999 5.481 -2.379 1.00 71.19 99 ALA A N 1
ATOM 747 C CA . ALA A 1 99 ? 18.177 5.386 -3.575 1.00 71.19 99 ALA A CA 1
ATOM 748 C C . ALA A 1 99 ? 18.040 6.745 -4.263 1.00 71.19 99 ALA A C 1
ATOM 750 O O . ALA A 1 99 ? 18.137 6.791 -5.481 1.00 71.19 99 ALA A O 1
ATOM 751 N N . SER A 1 100 ? 17.871 7.837 -3.515 1.00 71.62 100 SER A N 1
ATOM 752 C CA . SER A 1 100 ? 17.791 9.191 -4.078 1.00 71.62 100 SER A CA 1
ATOM 753 C C . SER A 1 100 ? 19.100 9.591 -4.753 1.00 71.62 100 SER A C 1
ATOM 755 O O . SER A 1 100 ? 19.076 10.102 -5.865 1.00 71.62 100 SER A O 1
ATOM 757 N N . VAL A 1 101 ? 20.245 9.304 -4.125 1.00 76.75 101 VAL A N 1
ATOM 758 C CA . VAL A 1 101 ? 21.565 9.602 -4.700 1.00 76.75 101 VAL A CA 1
ATOM 759 C C . VAL A 1 101 ? 21.839 8.708 -5.912 1.00 76.75 101 VAL A C 1
ATOM 761 O O . VAL A 1 101 ? 22.099 9.220 -7.000 1.00 76.75 101 VAL A O 1
ATOM 764 N N . ALA A 1 102 ? 21.715 7.387 -5.756 1.00 68.50 102 ALA A N 1
ATOM 765 C CA . ALA A 1 102 ? 22.019 6.407 -6.800 1.00 68.50 102 ALA A CA 1
ATOM 766 C C . ALA A 1 102 ? 21.066 6.489 -8.001 1.00 68.50 102 ALA A C 1
ATOM 768 O O . ALA A 1 102 ? 21.484 6.246 -9.128 1.00 68.50 102 ALA A O 1
ATOM 769 N N . ASN A 1 103 ? 19.805 6.870 -7.779 1.00 66.50 103 ASN A N 1
ATOM 770 C CA . ASN A 1 103 ? 18.772 6.939 -8.813 1.00 66.50 103 ASN A CA 1
ATOM 771 C C . ASN A 1 103 ? 18.367 8.375 -9.151 1.00 66.50 103 ASN A C 1
ATOM 773 O O . ASN A 1 103 ? 17.275 8.600 -9.672 1.00 66.50 103 ASN A O 1
ATOM 777 N N . SER A 1 104 ? 19.256 9.351 -8.936 1.00 66.38 104 SER A N 1
ATOM 778 C CA . SER A 1 104 ? 19.061 10.721 -9.438 1.00 66.38 104 SER A CA 1
ATOM 779 C C . SER A 1 104 ? 18.724 10.720 -10.940 1.00 66.38 104 SER A C 1
ATOM 781 O O . SER A 1 104 ? 17.942 11.543 -11.410 1.00 66.38 104 SER A O 1
ATOM 783 N N . TYR A 1 105 ? 19.259 9.743 -11.687 1.00 69.50 105 TYR A N 1
ATOM 784 C CA . TYR A 1 105 ? 18.984 9.546 -13.109 1.00 69.50 105 TYR A CA 1
ATOM 785 C C . TYR A 1 105 ? 17.575 8.979 -13.405 1.00 69.50 105 TYR A C 1
ATOM 787 O O . TYR A 1 105 ? 17.017 9.289 -14.457 1.00 69.50 105 TYR A O 1
ATOM 795 N N . MET A 1 106 ? 16.957 8.194 -12.503 1.00 66.69 106 MET A N 1
ATOM 796 C CA . MET A 1 106 ? 15.610 7.627 -12.721 1.00 66.69 106 MET A CA 1
ATOM 797 C C . MET A 1 106 ? 14.548 8.721 -12.838 1.00 66.69 106 MET A C 1
ATOM 799 O O . MET A 1 106 ? 13.585 8.552 -13.582 1.00 66.69 106 MET A O 1
ATOM 803 N N . PHE A 1 107 ? 14.723 9.856 -12.152 1.00 65.56 107 PHE A N 1
ATOM 804 C CA . PHE A 1 107 ? 13.805 10.992 -12.269 1.00 65.56 107 PHE A CA 1
ATOM 805 C C . PHE A 1 107 ? 13.779 11.588 -13.683 1.00 65.56 107 PHE A C 1
ATOM 807 O O . PHE A 1 107 ? 12.743 12.098 -14.096 1.00 65.56 107 PHE A O 1
ATOM 814 N N . TYR A 1 108 ? 14.863 11.460 -14.455 1.00 68.81 108 TYR A N 1
ATOM 815 C CA . TYR A 1 108 ? 14.884 11.866 -15.865 1.00 68.81 108 TYR A CA 1
ATOM 816 C C . TYR A 1 108 ? 14.174 10.865 -16.782 1.00 68.81 108 TYR A C 1
ATOM 818 O O . TYR A 1 108 ? 13.661 11.251 -17.828 1.00 68.81 108 TYR A O 1
ATOM 826 N N . MET A 1 109 ? 14.108 9.587 -16.393 1.00 69.62 109 MET A N 1
ATOM 827 C CA . MET A 1 109 ? 13.323 8.572 -17.108 1.00 69.62 109 MET A CA 1
ATOM 828 C C . MET A 1 109 ? 11.826 8.636 -16.784 1.00 69.62 109 MET A C 1
ATOM 830 O O . MET A 1 109 ? 11.016 7.962 -17.424 1.00 69.62 109 MET A O 1
ATOM 834 N N . LEU A 1 110 ? 11.448 9.442 -15.793 1.00 73.38 110 LEU A N 1
ATOM 835 C CA . LEU A 1 110 ? 10.078 9.582 -15.339 1.00 73.38 110 LEU A CA 1
ATOM 836 C C . LEU A 1 110 ? 9.293 10.434 -16.344 1.00 73.38 110 LEU A C 1
ATOM 838 O O . LEU A 1 110 ? 9.296 11.662 -16.314 1.00 73.38 110 LEU A O 1
ATOM 842 N N . THR A 1 111 ? 8.615 9.760 -17.268 1.00 83.38 111 THR A N 1
ATOM 843 C CA . THR A 1 111 ? 7.763 10.425 -18.257 1.00 83.38 111 THR A CA 1
ATOM 844 C C . TH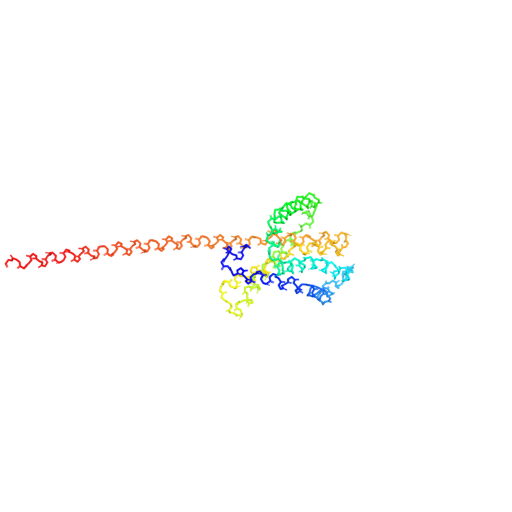R A 1 111 ? 6.423 10.831 -17.645 1.00 83.38 111 THR A C 1
ATOM 846 O O . THR A 1 111 ? 5.894 10.176 -16.743 1.00 83.38 111 THR A O 1
ATOM 849 N N . TRP A 1 112 ? 5.812 11.891 -18.180 1.00 84.56 112 TRP A N 1
ATOM 850 C CA . TRP A 1 112 ? 4.479 12.336 -17.757 1.00 84.56 112 TRP A CA 1
ATOM 851 C C . TRP A 1 112 ? 3.416 11.229 -17.908 1.00 84.56 112 TRP A C 1
ATOM 853 O O . TRP A 1 112 ? 2.503 11.127 -17.092 1.00 84.56 112 TRP A O 1
ATOM 863 N N . GLN A 1 113 ? 3.572 10.347 -18.901 1.00 87.25 113 GLN A N 1
ATOM 864 C CA . GLN A 1 113 ? 2.692 9.197 -19.132 1.00 87.25 113 GLN A CA 1
ATOM 865 C C . GLN A 1 113 ? 2.750 8.202 -17.969 1.00 87.25 113 GLN A C 1
ATOM 867 O O . GLN A 1 113 ? 1.710 7.730 -17.514 1.00 87.25 113 GLN A O 1
ATOM 872 N N . MET A 1 114 ? 3.949 7.923 -17.441 1.00 84.25 114 MET A N 1
ATOM 873 C CA . MET A 1 114 ? 4.126 7.053 -16.275 1.00 84.25 114 MET A CA 1
ATOM 874 C C . MET A 1 114 ? 3.503 7.660 -15.016 1.00 84.25 114 MET A C 1
ATOM 876 O O . MET A 1 114 ? 2.873 6.932 -14.252 1.00 84.25 114 MET A O 1
ATOM 880 N N . VAL A 1 115 ? 3.611 8.982 -14.817 1.00 85.62 115 VAL A N 1
ATOM 881 C CA . VAL A 1 115 ? 2.944 9.682 -13.698 1.00 85.62 115 VAL A CA 1
ATOM 882 C C . VAL A 1 115 ? 1.436 9.508 -13.780 1.00 85.62 115 VAL A C 1
ATOM 884 O O . VAL A 1 115 ? 0.797 9.177 -12.781 1.00 85.62 115 VAL A O 1
ATOM 887 N N . ILE A 1 116 ? 0.853 9.720 -14.961 1.00 88.88 116 ILE A N 1
ATOM 888 C CA . ILE A 1 116 ? -0.592 9.592 -15.156 1.00 88.88 116 ILE A CA 1
ATOM 889 C C . ILE A 1 116 ? -1.031 8.142 -14.973 1.00 88.88 116 ILE A C 1
ATOM 891 O O . ILE A 1 116 ? -2.010 7.900 -14.275 1.00 88.88 116 ILE A O 1
ATOM 895 N N . ALA A 1 117 ? -0.299 7.176 -15.529 1.00 88.44 117 ALA A N 1
ATOM 896 C CA . ALA A 1 117 ? -0.608 5.758 -15.366 1.00 88.44 117 ALA A CA 1
ATOM 897 C C . ALA A 1 117 ? -0.534 5.325 -13.892 1.00 88.44 117 ALA A C 1
ATOM 899 O O . ALA A 1 117 ? -1.452 4.677 -13.388 1.00 88.44 117 ALA A O 1
ATOM 900 N N . ALA A 1 118 ? 0.514 5.741 -13.173 1.00 87.94 118 ALA A N 1
ATOM 901 C CA . ALA A 1 118 ? 0.651 5.492 -11.741 1.00 87.94 118 ALA A CA 1
ATOM 902 C C . ALA A 1 118 ? -0.474 6.169 -10.943 1.00 87.94 118 ALA A C 1
ATOM 904 O O . ALA A 1 118 ? -1.042 5.557 -10.041 1.00 87.94 118 ALA A O 1
ATOM 905 N N . SER A 1 119 ? -0.850 7.396 -11.315 1.00 88.94 119 SER A N 1
ATOM 906 C CA . SER A 1 119 ? -1.965 8.114 -10.688 1.00 88.94 119 SER A CA 1
ATOM 907 C C . SER A 1 119 ? -3.267 7.359 -10.894 1.00 88.94 119 SER A C 1
ATOM 909 O O . SER A 1 119 ? -3.979 7.078 -9.938 1.00 88.94 119 SER A O 1
ATOM 911 N N . LEU A 1 120 ? -3.555 6.958 -12.128 1.00 91.31 120 LEU A N 1
ATOM 912 C CA . LEU A 1 120 ? -4.777 6.245 -12.455 1.00 91.31 120 LEU A CA 1
ATOM 913 C C . LEU A 1 120 ? -4.851 4.901 -11.723 1.00 91.31 1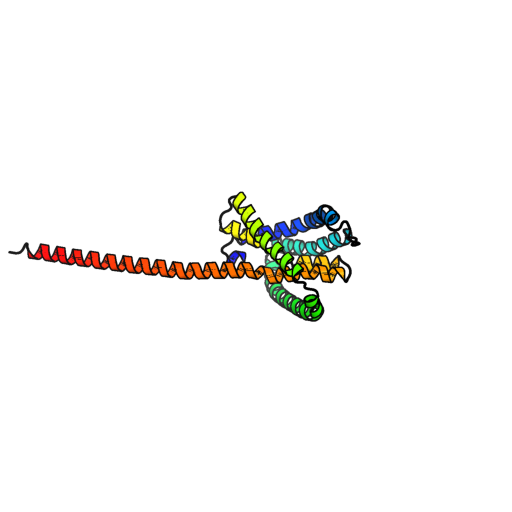20 LEU A C 1
ATOM 915 O O . LEU A 1 120 ? -5.899 4.574 -11.174 1.00 91.31 120 LEU A O 1
ATOM 919 N N . SER A 1 121 ? -3.742 4.163 -11.633 1.00 90.31 121 SER A N 1
ATOM 920 C CA . SER A 1 121 ? -3.650 2.912 -10.865 1.00 90.31 121 SER A CA 1
ATOM 921 C C . SER A 1 121 ? -3.996 3.112 -9.383 1.00 90.31 121 SER A C 1
ATOM 923 O O . SER A 1 121 ? -4.838 2.408 -8.827 1.00 90.31 121 SER A O 1
ATOM 925 N N . VAL A 1 122 ? -3.422 4.134 -8.747 1.00 91.69 122 VAL A N 1
ATOM 926 C CA . VAL A 1 122 ? -3.684 4.440 -7.332 1.00 91.69 122 VAL A CA 1
ATOM 927 C C . VAL A 1 122 ? -5.142 4.861 -7.114 1.00 91.69 122 VAL A C 1
ATOM 929 O O . VAL A 1 122 ? -5.816 4.371 -6.206 1.00 91.69 122 VAL A O 1
ATOM 932 N N . TRP A 1 123 ? -5.660 5.753 -7.960 1.00 90.88 123 TRP A N 1
ATOM 933 C CA . TRP A 1 123 ? -7.016 6.292 -7.826 1.00 90.88 123 TRP A CA 1
ATOM 934 C C . TRP A 1 123 ? -8.080 5.236 -8.111 1.00 90.88 123 TRP A C 1
ATOM 936 O O . TRP A 1 123 ? -9.062 5.139 -7.377 1.00 90.88 123 TRP A O 1
ATOM 946 N N . THR A 1 124 ? -7.866 4.407 -9.133 1.00 93.31 124 THR A N 1
ATOM 947 C CA . THR A 1 124 ? -8.739 3.261 -9.406 1.00 93.31 124 THR A CA 1
ATOM 948 C C . THR A 1 124 ? -8.724 2.269 -8.251 1.00 93.31 124 THR A C 1
ATOM 950 O O . THR A 1 124 ? -9.789 1.774 -7.908 1.00 93.31 124 THR A O 1
ATOM 953 N N . GLY A 1 125 ? -7.589 2.055 -7.577 1.00 92.56 125 GLY A N 1
ATOM 954 C CA . GLY A 1 125 ? -7.524 1.250 -6.354 1.00 92.56 125 GLY A CA 1
ATOM 955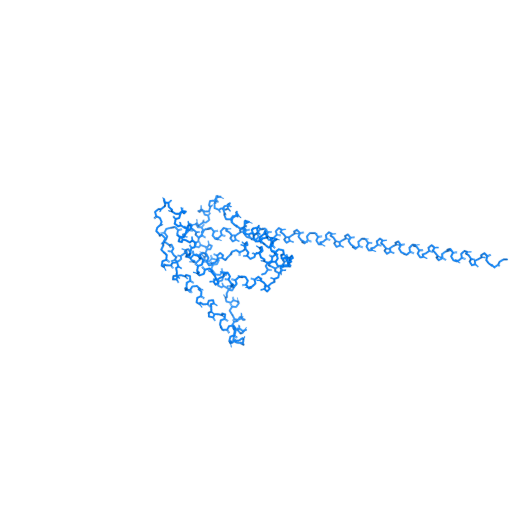 C C . GLY A 1 125 ? -8.432 1.779 -5.237 1.00 92.56 125 GLY A C 1
ATOM 956 O O . GLY A 1 125 ? -9.254 1.032 -4.703 1.00 92.56 125 GLY A O 1
ATOM 957 N N . PHE A 1 126 ? -8.358 3.078 -4.925 1.00 93.00 126 PHE A N 1
ATOM 958 C CA . PHE A 1 126 ? -9.235 3.691 -3.916 1.00 93.00 126 PHE A CA 1
ATOM 959 C C . PHE A 1 126 ? -10.718 3.593 -4.294 1.00 93.00 126 PHE A C 1
ATOM 961 O O . PHE A 1 126 ? -11.549 3.213 -3.465 1.00 93.00 126 PHE A O 1
ATOM 968 N N . ILE A 1 127 ? -11.053 3.920 -5.546 1.00 93.62 127 ILE A N 1
ATOM 969 C CA . ILE A 1 127 ? -12.434 3.914 -6.044 1.00 93.62 127 ILE A CA 1
ATOM 970 C C . ILE A 1 127 ? -12.984 2.487 -6.073 1.00 93.62 127 ILE A C 1
ATOM 972 O O . ILE A 1 127 ? -14.086 2.254 -5.586 1.00 93.62 127 ILE A O 1
ATOM 976 N N . ALA A 1 128 ? -12.226 1.524 -6.594 1.00 94.62 128 ALA A N 1
ATOM 977 C CA . ALA A 1 128 ? -12.637 0.128 -6.666 1.00 94.62 128 ALA A CA 1
ATOM 978 C C . ALA A 1 128 ? -12.834 -0.472 -5.270 1.00 94.62 128 ALA A C 1
ATOM 980 O O . ALA A 1 128 ? -13.840 -1.139 -5.042 1.00 94.62 128 ALA A O 1
ATOM 981 N N . GLY A 1 129 ? -11.936 -0.188 -4.320 1.00 93.19 129 GLY A N 1
ATOM 982 C CA . GLY A 1 129 ? -12.094 -0.623 -2.930 1.00 93.19 129 GLY A CA 1
ATOM 983 C C . GLY A 1 129 ? -13.357 -0.048 -2.282 1.00 93.19 129 GLY A C 1
ATOM 984 O O . GLY A 1 129 ? -14.125 -0.780 -1.654 1.00 93.19 129 GLY A O 1
ATOM 985 N N . ALA A 1 130 ? -13.632 1.242 -2.503 1.00 92.56 130 ALA A N 1
ATOM 986 C CA . ALA A 1 130 ? -14.856 1.882 -2.026 1.00 92.56 130 ALA A CA 1
ATOM 987 C C . ALA A 1 130 ? -16.113 1.277 -2.679 1.00 92.56 130 ALA A C 1
ATOM 989 O O . ALA A 1 130 ? -17.035 0.877 -1.971 1.00 92.56 130 ALA A O 1
ATOM 990 N N . LEU A 1 131 ? -16.138 1.133 -4.007 1.00 94.50 131 LEU A N 1
ATOM 991 C CA . LEU A 1 131 ? -17.244 0.518 -4.754 1.00 94.50 131 LEU A CA 1
ATOM 992 C C . LEU A 1 131 ? -17.513 -0.916 -4.311 1.00 94.50 131 LEU A C 1
ATOM 994 O O . LEU A 1 131 ? -18.660 -1.250 -4.024 1.00 94.50 131 LEU A O 1
ATOM 998 N N . ALA A 1 132 ? -16.475 -1.741 -4.176 1.00 93.81 132 ALA A N 1
ATOM 999 C CA . ALA A 1 132 ? -16.619 -3.107 -3.690 1.00 93.81 132 ALA A CA 1
ATOM 1000 C C . ALA A 1 132 ? -17.265 -3.123 -2.298 1.00 93.81 132 ALA A C 1
ATOM 1002 O O . ALA A 1 132 ? -18.270 -3.800 -2.086 1.00 93.81 132 ALA A O 1
ATOM 1003 N N . SER A 1 133 ? -16.762 -2.314 -1.363 1.00 93.69 133 SER A N 1
ATOM 1004 C CA . SER A 1 133 ? -17.331 -2.244 -0.011 1.00 93.69 133 SER A CA 1
ATOM 1005 C C . SER A 1 133 ? -18.770 -1.704 0.028 1.00 93.69 133 SER A C 1
ATOM 1007 O O . SER A 1 133 ? -19.559 -2.144 0.865 1.00 93.69 133 SER A O 1
ATOM 1009 N N . MET A 1 134 ? -19.148 -0.820 -0.907 1.00 91.81 134 MET A N 1
ATOM 1010 C CA . MET A 1 134 ? -20.526 -0.346 -1.069 1.00 91.81 134 MET A CA 1
ATOM 1011 C C . MET A 1 134 ? -21.457 -1.455 -1.572 1.00 91.81 134 MET A C 1
ATOM 1013 O O . MET A 1 134 ? -22.558 -1.605 -1.042 1.00 91.81 134 MET A O 1
ATOM 1017 N N . VAL A 1 135 ? -21.015 -2.267 -2.539 1.00 95.31 135 VAL A N 1
ATOM 1018 C CA . VAL A 1 135 ? -21.788 -3.420 -3.040 1.00 95.31 135 VAL A CA 1
ATOM 1019 C C . VAL A 1 135 ? -22.059 -4.421 -1.915 1.00 95.31 135 VAL A C 1
ATOM 1021 O O . VAL A 1 135 ? -23.187 -4.890 -1.769 1.00 95.31 135 VAL A O 1
ATOM 1024 N N . PHE A 1 136 ? -21.061 -4.688 -1.069 1.00 93.38 136 PHE A N 1
ATOM 1025 C CA . PHE A 1 136 ? -21.200 -5.568 0.098 1.00 93.38 136 PHE A CA 1
ATOM 1026 C C . PHE A 1 136 ? -21.814 -4.888 1.336 1.00 93.38 136 PHE A C 1
ATOM 1028 O O . PHE A 1 136 ? -21.972 -5.538 2.367 1.00 93.38 136 PHE A O 1
ATOM 1035 N N . ARG A 1 137 ? -22.206 -3.607 1.237 1.00 93.06 137 ARG A N 1
ATOM 1036 C CA . ARG A 1 137 ? -22.882 -2.824 2.290 1.00 93.06 137 ARG A CA 1
ATOM 1037 C C . ARG A 1 137 ? -22.128 -2.786 3.624 1.00 93.06 137 ARG A C 1
ATOM 1039 O O . ARG A 1 137 ? -22.731 -2.884 4.693 1.00 93.06 137 ARG A O 1
ATOM 1046 N N . PHE A 1 138 ? -20.809 -2.637 3.571 1.00 92.12 138 PHE A N 1
ATOM 1047 C CA . PHE A 1 138 ? -19.994 -2.509 4.778 1.00 92.12 138 PHE A CA 1
ATOM 1048 C C . PHE A 1 138 ? -20.267 -1.190 5.519 1.00 92.12 138 PHE A C 1
ATOM 1050 O O . PHE A 1 138 ? -20.607 -0.183 4.889 1.00 92.12 138 PHE A O 1
ATOM 1057 N N . PRO A 1 139 ? -20.103 -1.157 6.856 1.00 92.81 139 PRO A N 1
ATOM 1058 C CA . PRO A 1 139 ? -20.186 0.085 7.612 1.00 92.81 139 PRO A CA 1
ATOM 1059 C C . PRO A 1 139 ? -19.081 1.055 7.173 1.00 92.81 139 PRO A C 1
ATOM 1061 O O . PRO A 1 139 ? -18.032 0.655 6.665 1.00 92.81 139 PRO A O 1
ATOM 1064 N N . THR A 1 140 ? -19.296 2.352 7.392 1.00 89.62 140 THR A N 1
ATOM 1065 C CA . THR A 1 140 ? -18.413 3.417 6.885 1.00 89.62 140 THR A CA 1
ATOM 1066 C C . THR A 1 140 ? -16.958 3.270 7.338 1.00 89.62 140 THR A C 1
ATOM 1068 O O . THR A 1 140 ? -16.051 3.504 6.542 1.00 89.62 140 THR A O 1
ATOM 1071 N N . SER A 1 141 ? -16.720 2.823 8.574 1.00 91.00 141 SER A N 1
ATOM 1072 C CA . SER A 1 141 ? -15.376 2.548 9.102 1.00 91.00 141 SER A CA 1
ATOM 1073 C C . SER A 1 141 ? -14.656 1.430 8.346 1.00 91.00 141 SER A C 1
ATOM 1075 O O . SER A 1 141 ? -13.447 1.500 8.118 1.00 91.00 141 SER A O 1
ATOM 1077 N N . ASP A 1 142 ? -15.389 0.397 7.944 1.00 93.38 142 ASP A N 1
ATOM 1078 C CA . ASP A 1 142 ? -14.824 -0.752 7.245 1.00 93.38 142 ASP A CA 1
ATOM 1079 C C . ASP A 1 142 ? -14.617 -0.414 5.769 1.00 93.38 142 ASP A C 1
ATOM 1081 O O . ASP A 1 142 ? -13.559 -0.710 5.226 1.00 93.38 142 ASP A O 1
ATOM 1085 N N . MET A 1 143 ? -15.552 0.316 5.149 1.00 93.56 143 MET A N 1
ATOM 1086 C CA . MET A 1 143 ? -15.392 0.873 3.800 1.00 93.56 143 MET A CA 1
ATOM 1087 C C . MET A 1 143 ? -14.127 1.730 3.675 1.00 93.56 143 MET A C 1
ATOM 1089 O O . MET A 1 143 ? -13.368 1.561 2.722 1.00 93.56 143 MET A O 1
ATOM 1093 N N . VAL A 1 144 ? -13.863 2.623 4.639 1.00 92.12 144 VAL A N 1
ATOM 1094 C CA . VAL A 1 144 ? -12.630 3.430 4.646 1.00 92.12 144 VAL A CA 1
ATOM 1095 C C . VAL A 1 144 ? -11.398 2.530 4.730 1.00 92.12 144 VAL A C 1
ATOM 1097 O O . VAL A 1 144 ? -10.437 2.761 4.002 1.00 92.12 144 VAL A O 1
ATOM 1100 N N . ALA A 1 145 ? -11.421 1.488 5.567 1.00 94.19 145 ALA A N 1
ATOM 1101 C CA . ALA A 1 145 ? -10.313 0.540 5.650 1.00 94.19 145 ALA A CA 1
ATOM 1102 C C . ALA A 1 145 ? -10.088 -0.200 4.323 1.00 94.19 145 ALA A C 1
ATOM 1104 O O . ALA A 1 145 ? -8.956 -0.238 3.851 1.00 94.19 145 ALA A O 1
ATOM 1105 N N . VAL A 1 146 ? -11.145 -0.711 3.681 1.00 94.19 146 VAL A N 1
ATOM 1106 C CA . VAL A 1 146 ? -11.039 -1.415 2.390 1.00 94.19 146 VAL A CA 1
ATOM 1107 C C . VAL A 1 146 ? -10.511 -0.491 1.295 1.00 94.19 146 VAL A C 1
ATOM 1109 O O . VAL A 1 146 ? -9.584 -0.859 0.577 1.00 94.19 146 VAL A O 1
ATOM 1112 N N . ALA A 1 147 ? -11.061 0.719 1.172 1.00 93.56 147 ALA A N 1
ATOM 1113 C CA . ALA A 1 147 ? -10.624 1.684 0.168 1.00 93.56 147 ALA A CA 1
ATOM 1114 C C . ALA A 1 147 ? -9.149 2.063 0.362 1.00 93.56 147 ALA A C 1
ATOM 1116 O O . ALA A 1 147 ? -8.383 2.073 -0.601 1.00 93.56 147 ALA A O 1
ATOM 1117 N N . VAL A 1 148 ? -8.738 2.322 1.608 1.00 92.94 148 VAL A N 1
ATOM 1118 C CA . VAL A 1 148 ? -7.354 2.682 1.938 1.00 92.94 148 VAL A CA 1
ATOM 1119 C C . VAL A 1 148 ? -6.391 1.529 1.664 1.00 92.94 148 VAL A C 1
ATOM 1121 O O . VAL A 1 148 ? -5.369 1.755 1.027 1.00 92.94 148 VAL A O 1
ATOM 1124 N N . GLU A 1 149 ? -6.718 0.305 2.077 1.00 92.44 149 GLU A N 1
ATOM 1125 C CA . GLU A 1 149 ? -5.875 -0.875 1.822 1.00 92.44 149 GLU A CA 1
ATOM 1126 C C . GLU A 1 149 ? -5.803 -1.253 0.338 1.00 92.44 149 GLU A C 1
ATOM 1128 O O . GLU A 1 149 ? -4.800 -1.799 -0.108 1.00 92.44 149 GLU A O 1
ATOM 1133 N N . THR A 1 150 ? -6.843 -0.955 -0.446 1.00 92.00 150 THR A N 1
ATOM 1134 C CA . THR A 1 150 ? -6.843 -1.242 -1.891 1.00 92.00 150 THR A CA 1
ATOM 1135 C C . THR A 1 150 ? -6.051 -0.192 -2.677 1.00 92.00 150 THR A C 1
ATOM 1137 O O . THR A 1 150 ? -5.359 -0.527 -3.637 1.00 92.00 150 THR A O 1
ATOM 1140 N N . GLY A 1 151 ? -6.135 1.084 -2.286 1.00 90.06 151 GLY A N 1
ATOM 1141 C CA . GLY A 1 151 ? -5.405 2.171 -2.946 1.00 90.06 151 GLY A CA 1
ATOM 1142 C C . GLY A 1 151 ? -3.936 2.270 -2.532 1.00 90.06 151 GLY A C 1
ATOM 1143 O O . GLY A 1 151 ? -3.080 2.554 -3.370 1.00 90.06 151 GLY A O 1
ATOM 1144 N N . ILE A 1 152 ? -3.616 2.007 -1.259 1.00 91.38 152 ILE A N 1
ATOM 1145 C CA . ILE A 1 152 ? -2.230 1.961 -0.777 1.00 91.38 152 ILE A CA 1
ATOM 1146 C C . ILE A 1 152 ? -1.649 0.580 -1.075 1.00 91.38 152 ILE A C 1
ATOM 1148 O O . ILE A 1 152 ? -1.791 -0.363 -0.303 1.00 91.38 152 ILE A O 1
ATOM 1152 N N . GLN A 1 153 ? -0.939 0.474 -2.191 1.00 88.25 153 GLN A N 1
ATOM 1153 C CA . GLN A 1 153 ? -0.229 -0.750 -2.547 1.00 88.25 153 GLN A CA 1
ATOM 1154 C C . GLN A 1 153 ? 1.120 -0.851 -1.825 1.00 88.25 153 GLN A C 1
ATOM 1156 O O . GLN A 1 153 ? 1.723 0.147 -1.421 1.00 88.25 153 GLN A O 1
ATOM 1161 N N . ASN A 1 154 ? 1.639 -2.074 -1.691 1.00 87.88 154 ASN A N 1
ATOM 1162 C CA . ASN A 1 154 ? 2.972 -2.297 -1.139 1.00 87.88 154 ASN A CA 1
ATOM 1163 C C . ASN A 1 154 ? 4.056 -2.064 -2.206 1.00 87.88 154 ASN A C 1
ATOM 1165 O O . ASN A 1 154 ? 4.616 -3.002 -2.780 1.00 87.88 154 ASN A O 1
ATOM 1169 N N . SER A 1 155 ? 4.361 -0.792 -2.457 1.00 85.00 155 SER A N 1
ATOM 1170 C CA . SER A 1 155 ? 5.361 -0.381 -3.447 1.00 85.00 155 SER A CA 1
ATOM 1171 C C . SER A 1 155 ? 6.770 -0.890 -3.142 1.00 85.00 155 SER A C 1
ATOM 1173 O O . SER A 1 155 ? 7.557 -1.081 -4.063 1.00 85.00 155 SER A O 1
ATOM 1175 N N . GLY A 1 156 ? 7.093 -1.142 -1.868 1.00 83.50 156 GLY A N 1
ATOM 1176 C CA . GLY A 1 156 ? 8.391 -1.685 -1.464 1.00 83.50 156 GLY A CA 1
ATOM 1177 C C . GLY A 1 156 ? 8.594 -3.116 -1.961 1.00 83.50 156 GLY A C 1
ATOM 1178 O O . GLY A 1 156 ? 9.615 -3.409 -2.581 1.00 83.50 156 GLY A O 1
ATOM 1179 N N . ILE A 1 157 ? 7.600 -3.991 -1.760 1.00 83.12 157 ILE A N 1
ATOM 1180 C CA . ILE A 1 157 ? 7.637 -5.359 -2.302 1.00 83.12 157 ILE A CA 1
ATOM 1181 C C . ILE A 1 157 ? 7.686 -5.319 -3.830 1.00 83.12 157 ILE A C 1
ATOM 1183 O O . ILE A 1 157 ? 8.484 -6.042 -4.420 1.00 83.12 157 ILE A O 1
ATOM 1187 N N . ALA A 1 158 ? 6.889 -4.458 -4.469 1.00 86.38 158 ALA A N 1
ATOM 1188 C CA . ALA A 1 158 ? 6.887 -4.324 -5.925 1.00 86.38 158 ALA A CA 1
ATOM 1189 C C . ALA A 1 158 ? 8.261 -3.896 -6.472 1.00 86.38 158 ALA A C 1
ATOM 1191 O O . ALA A 1 158 ? 8.771 -4.517 -7.402 1.00 86.38 158 ALA A O 1
ATOM 1192 N N . PHE A 1 159 ? 8.894 -2.892 -5.860 1.00 85.19 159 PHE A N 1
ATOM 1193 C CA . PHE A 1 159 ? 10.230 -2.424 -6.236 1.00 85.19 159 PHE A CA 1
ATOM 1194 C C . PHE A 1 159 ? 11.284 -3.527 -6.100 1.00 85.19 159 PHE A C 1
ATOM 1196 O O . PHE A 1 159 ? 12.054 -3.773 -7.029 1.00 85.19 159 PHE A O 1
ATOM 1203 N N . VAL A 1 160 ? 11.315 -4.214 -4.952 1.00 82.94 160 VAL A N 1
ATOM 1204 C CA . VAL A 1 160 ? 12.287 -5.288 -4.697 1.00 82.94 160 VAL A CA 1
ATOM 1205 C C . VAL A 1 160 ? 12.057 -6.450 -5.659 1.00 82.94 160 VAL A C 1
ATOM 1207 O O . VAL A 1 160 ? 13.008 -6.940 -6.259 1.00 82.94 160 VAL A O 1
ATOM 1210 N N . LEU 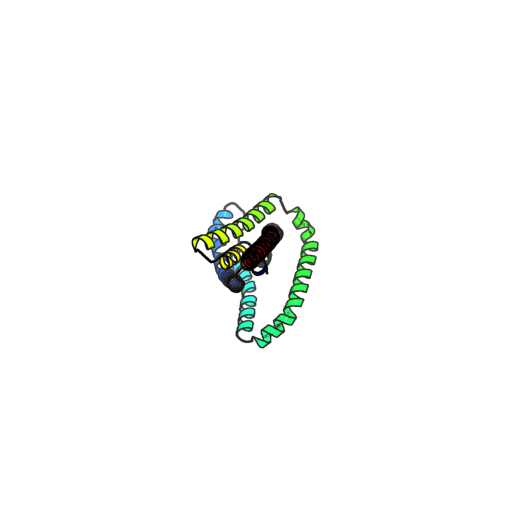A 1 161 ? 10.805 -6.855 -5.873 1.00 83.81 161 LEU A N 1
ATOM 1211 C CA . LEU A 1 161 ? 10.472 -7.926 -6.805 1.00 83.81 161 LEU A CA 1
ATOM 1212 C C . LEU A 1 161 ? 10.956 -7.607 -8.223 1.00 83.81 161 LEU A C 1
ATOM 1214 O O . LEU A 1 161 ? 11.644 -8.430 -8.822 1.00 83.81 161 LEU A O 1
ATOM 1218 N N . LEU A 1 162 ? 10.648 -6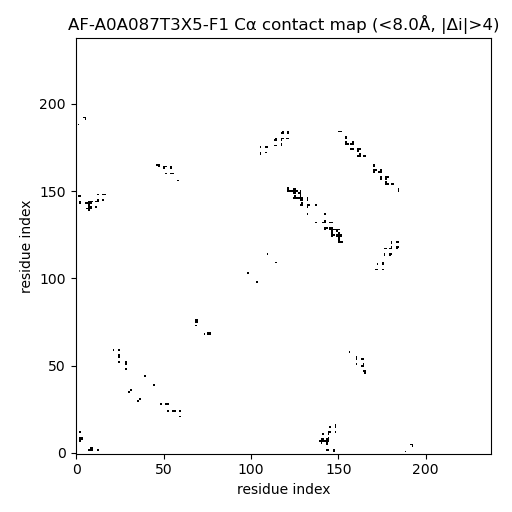.420 -8.750 1.00 83.62 162 LEU A N 1
ATOM 1219 C CA . LEU A 1 162 ? 11.085 -6.011 -10.089 1.00 83.62 162 LEU A CA 1
ATOM 1220 C C . LEU A 1 162 ? 12.613 -5.967 -10.190 1.00 83.62 162 LEU A C 1
ATOM 1222 O O . LEU A 1 162 ? 13.167 -6.498 -11.150 1.00 83.62 162 LEU A O 1
ATOM 1226 N N . SER A 1 163 ? 13.272 -5.436 -9.157 1.00 81.56 163 SER A N 1
ATOM 1227 C CA . SER A 1 163 ? 14.730 -5.283 -9.103 1.00 81.56 163 SER A CA 1
ATOM 1228 C C . SER A 1 163 ? 15.496 -6.602 -9.055 1.00 81.56 163 SER A C 1
ATOM 1230 O O . SER A 1 163 ? 16.555 -6.723 -9.663 1.00 81.56 163 SER A O 1
ATOM 1232 N N . TYR A 1 164 ? 14.976 -7.601 -8.341 1.00 81.62 164 TYR A N 1
ATOM 1233 C CA . TYR A 1 164 ? 15.605 -8.924 -8.272 1.00 81.62 164 TYR A CA 1
ATOM 1234 C C . TYR A 1 164 ? 15.257 -9.814 -9.458 1.00 81.62 164 TYR A C 1
ATOM 1236 O O . TYR A 1 164 ? 15.996 -10.751 -9.766 1.00 81.62 164 TYR A O 1
ATOM 1244 N N . THR A 1 165 ? 14.125 -9.554 -10.107 1.00 79.38 165 THR A N 1
ATOM 1245 C CA . THR A 1 165 ? 13.636 -10.456 -11.140 1.00 79.38 165 THR A CA 1
ATOM 1246 C C . THR A 1 165 ? 14.077 -10.045 -12.541 1.00 79.38 165 THR A C 1
ATOM 1248 O O . THR A 1 165 ? 14.441 -10.900 -13.351 1.00 79.38 165 THR A O 1
ATOM 1251 N N . LEU A 1 166 ? 14.033 -8.751 -12.852 1.00 80.19 166 LEU A N 1
ATOM 1252 C CA . LEU A 1 166 ? 14.354 -8.239 -14.179 1.00 80.19 166 LEU A CA 1
ATOM 1253 C C . LEU A 1 166 ? 15.840 -7.889 -14.281 1.00 80.19 166 LEU A C 1
ATOM 1255 O O . LEU A 1 166 ? 16.480 -7.501 -13.310 1.00 80.19 166 LEU A O 1
ATOM 1259 N N . LYS A 1 167 ? 16.399 -8.001 -15.489 1.00 79.94 167 LYS A N 1
ATOM 1260 C CA . LYS A 1 167 ? 17.768 -7.545 -15.762 1.00 79.94 167 LYS A CA 1
ATOM 1261 C C . LYS A 1 167 ? 17.774 -6.040 -16.085 1.00 79.94 167 LYS A C 1
ATOM 1263 O O . LYS A 1 167 ? 16.825 -5.559 -16.718 1.00 79.94 167 LYS A O 1
ATOM 1268 N N . PRO A 1 168 ? 18.821 -5.288 -15.701 1.00 77.31 168 PRO A N 1
ATOM 1269 C CA . PRO A 1 168 ? 19.029 -3.930 -16.204 1.00 77.31 168 PRO A CA 1
ATOM 1270 C C . PRO A 1 168 ? 19.107 -3.926 -17.743 1.00 77.31 168 PRO A C 1
ATOM 1272 O O . PRO A 1 168 ? 19.651 -4.881 -18.308 1.00 77.31 168 PRO A O 1
ATOM 1275 N N . PRO A 1 169 ? 18.569 -2.907 -18.446 1.00 76.25 169 PRO A N 1
ATOM 1276 C CA . PRO A 1 169 ? 17.968 -1.660 -17.941 1.00 76.25 169 PRO A CA 1
ATOM 1277 C C . PRO A 1 169 ? 16.445 -1.726 -17.688 1.00 76.25 169 PRO A C 1
ATOM 1279 O O . PRO A 1 169 ? 15.866 -0.802 -17.121 1.00 76.25 169 PRO A O 1
ATOM 1282 N N . VAL A 1 170 ? 15.768 -2.813 -18.079 1.00 79.88 170 VAL A N 1
ATOM 1283 C CA . VAL A 1 170 ? 14.294 -2.934 -17.977 1.00 79.88 170 VAL A CA 1
ATOM 1284 C C . VAL A 1 170 ? 13.824 -2.895 -16.521 1.00 79.88 170 VAL A C 1
ATOM 1286 O O . VAL A 1 170 ? 12.786 -2.314 -16.215 1.00 79.88 170 VAL A O 1
ATOM 1289 N N . SER A 1 171 ? 14.618 -3.473 -15.617 1.00 80.19 171 SER A N 1
ATOM 1290 C CA . SER A 1 171 ? 14.390 -3.404 -14.172 1.00 80.19 171 SER A CA 1
ATOM 1291 C C . SER A 1 171 ? 14.273 -1.967 -13.658 1.00 80.19 171 SER A C 1
ATOM 1293 O O . SER A 1 171 ? 13.373 -1.653 -12.884 1.00 80.19 171 SER A O 1
ATOM 1295 N N . GLU A 1 172 ? 15.169 -1.085 -14.098 1.00 78.69 172 GLU A N 1
ATOM 1296 C CA . GLU A 1 172 ? 15.217 0.306 -13.641 1.00 78.69 172 GLU A CA 1
ATOM 1297 C C . GLU A 1 172 ? 13.978 1.056 -14.127 1.00 78.69 172 GLU A C 1
ATOM 1299 O O . GLU A 1 172 ? 13.299 1.697 -13.329 1.00 78.69 172 GLU A O 1
ATOM 1304 N N . MET A 1 173 ? 13.608 0.876 -15.399 1.00 80.31 173 MET A N 1
ATOM 1305 C CA . MET A 1 173 ? 12.407 1.476 -15.991 1.00 80.31 173 MET A CA 1
ATOM 1306 C C . MET A 1 173 ? 11.115 0.994 -15.315 1.00 80.31 173 MET A C 1
ATOM 1308 O O . MET A 1 173 ? 10.239 1.801 -15.007 1.00 80.31 173 MET A O 1
ATOM 1312 N N . ALA A 1 174 ? 10.993 -0.309 -15.047 1.00 82.69 174 ALA A N 1
ATOM 1313 C CA . ALA A 1 174 ? 9.811 -0.876 -14.399 1.00 82.69 174 ALA A CA 1
ATOM 1314 C C . ALA A 1 174 ? 9.677 -0.411 -12.938 1.00 82.69 174 ALA A C 1
ATOM 1316 O O . ALA A 1 174 ? 8.574 -0.113 -12.475 1.00 82.69 174 ALA A O 1
ATOM 1317 N N . SER A 1 175 ? 10.798 -0.293 -12.223 1.00 83.44 175 SER A N 1
ATOM 1318 C CA . SER A 1 175 ? 10.841 0.149 -10.826 1.00 83.44 175 SER A CA 1
ATOM 1319 C C . SER A 1 175 ? 10.485 1.629 -10.630 1.00 83.44 175 SER A C 1
ATOM 1321 O O . SER A 1 175 ? 10.117 2.011 -9.518 1.00 83.44 175 SER A O 1
ATOM 1323 N N . VAL A 1 176 ? 10.504 2.460 -11.684 1.00 83.06 176 VAL A N 1
ATOM 1324 C CA . VAL A 1 176 ? 10.001 3.851 -11.623 1.00 83.06 176 VAL A CA 1
ATOM 1325 C C . VAL A 1 176 ? 8.512 3.884 -11.268 1.00 83.06 176 VAL A C 1
ATOM 1327 O O . VAL A 1 176 ? 8.073 4.772 -10.538 1.00 83.06 176 VAL A O 1
ATOM 1330 N N . VAL A 1 177 ? 7.720 2.915 -11.740 1.00 85.06 177 VAL A N 1
ATOM 1331 C CA . VAL A 1 177 ? 6.256 2.933 -11.585 1.00 85.06 177 VAL A CA 1
ATOM 1332 C C . VAL A 1 177 ? 5.821 2.799 -10.112 1.00 85.06 177 VAL A C 1
ATOM 1334 O O . VAL A 1 177 ? 5.062 3.658 -9.654 1.00 85.06 177 VAL A O 1
ATOM 1337 N N . PRO A 1 178 ? 6.316 1.824 -9.316 1.00 87.50 178 PRO A N 1
ATOM 1338 C CA . PRO A 1 178 ? 6.048 1.769 -7.873 1.00 87.50 178 PRO A CA 1
ATOM 1339 C C . PRO A 1 178 ? 6.509 3.014 -7.104 1.00 87.50 178 PRO A C 1
ATOM 1341 O O . PRO A 1 178 ? 5.856 3.436 -6.144 1.00 87.50 178 PRO A O 1
ATOM 1344 N N . VAL A 1 179 ? 7.623 3.626 -7.517 1.00 83.94 179 VAL A N 1
ATOM 1345 C CA . VAL A 1 179 ? 8.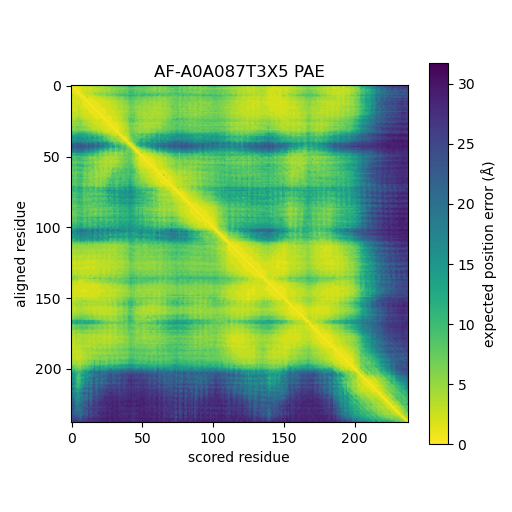134 4.858 -6.895 1.00 83.94 179 VAL A CA 1
ATOM 1346 C C . VAL A 1 179 ? 7.186 6.023 -7.178 1.00 83.94 179 VAL A C 1
ATOM 1348 O O . VAL A 1 179 ? 6.749 6.694 -6.243 1.00 83.94 179 VAL A O 1
ATOM 1351 N N . ALA A 1 180 ? 6.787 6.213 -8.438 1.00 85.75 180 ALA A N 1
ATOM 1352 C CA . ALA A 1 180 ? 5.816 7.232 -8.827 1.00 85.75 180 ALA A CA 1
ATOM 1353 C C . ALA A 1 180 ? 4.479 7.041 -8.092 1.00 85.75 180 ALA A C 1
ATOM 1355 O O . ALA A 1 180 ? 3.957 7.989 -7.504 1.00 85.75 180 ALA A O 1
ATOM 1356 N N . ALA A 1 181 ? 3.967 5.808 -8.031 1.00 87.75 181 ALA A N 1
ATOM 1357 C CA . ALA A 1 181 ? 2.752 5.483 -7.286 1.00 87.75 181 ALA A CA 1
ATOM 1358 C C . ALA A 1 181 ? 2.867 5.863 -5.798 1.00 87.75 181 ALA A C 1
ATOM 1360 O O . ALA A 1 181 ? 1.931 6.429 -5.233 1.00 87.75 181 ALA A O 1
ATOM 1361 N N . SER A 1 182 ? 4.026 5.638 -5.173 1.00 87.25 182 SER A N 1
ATOM 1362 C CA . SER A 1 182 ? 4.273 6.004 -3.768 1.00 87.25 182 SER A CA 1
ATOM 1363 C C . SER A 1 182 ? 4.250 7.512 -3.526 1.00 87.25 182 SER A C 1
ATOM 1365 O O . SER A 1 182 ? 3.772 7.950 -2.482 1.00 87.25 182 SER A O 1
ATOM 1367 N N . ILE A 1 183 ? 4.724 8.307 -4.490 1.00 85.56 183 ILE A N 1
ATOM 1368 C CA . ILE A 1 183 ? 4.685 9.777 -4.432 1.00 85.56 183 ILE A CA 1
ATOM 1369 C C . ILE A 1 183 ? 3.243 10.285 -4.570 1.00 85.56 183 ILE A C 1
ATOM 1371 O O . ILE A 1 183 ? 2.850 11.230 -3.888 1.00 85.56 183 ILE A O 1
ATOM 1375 N N . ILE A 1 184 ? 2.436 9.639 -5.417 1.00 88.69 184 ILE A N 1
ATOM 1376 C CA . ILE A 1 184 ? 1.055 10.058 -5.696 1.00 88.69 184 ILE A CA 1
ATOM 1377 C C . ILE A 1 184 ? 0.082 9.629 -4.590 1.00 88.69 184 ILE A C 1
ATOM 1379 O O . ILE A 1 184 ? -0.821 10.385 -4.242 1.00 88.69 184 ILE A O 1
ATOM 1383 N N . THR A 1 185 ? 0.272 8.446 -4.003 1.00 90.81 185 THR A N 1
ATOM 1384 C CA . THR A 1 185 ? -0.595 7.854 -2.963 1.00 90.81 185 THR A CA 1
ATOM 1385 C C . THR A 1 185 ? -0.978 8.785 -1.800 1.00 90.81 185 THR A C 1
ATOM 1387 O O . THR A 1 185 ? -2.156 8.801 -1.435 1.00 90.81 185 THR A O 1
ATOM 1390 N N . PRO A 1 186 ? -0.070 9.570 -1.185 1.00 88.38 186 PRO A N 1
ATOM 1391 C CA . PRO A 1 186 ? -0.445 10.445 -0.074 1.00 88.38 186 PRO A CA 1
ATOM 1392 C C . PRO A 1 186 ? -1.363 11.604 -0.487 1.00 88.38 186 PRO A C 1
ATOM 1394 O O . PRO A 1 186 ? -2.140 12.066 0.343 1.00 88.38 186 PRO A O 1
ATOM 1397 N N . ILE A 1 187 ? -1.323 12.063 -1.742 1.00 88.88 187 ILE A N 1
ATOM 1398 C CA . ILE A 1 187 ? -2.078 13.235 -2.218 1.00 88.88 187 ILE A CA 1
ATOM 1399 C C . ILE A 1 187 ? -3.595 13.099 -1.968 1.00 88.88 187 ILE A C 1
ATOM 1401 O O . ILE A 1 187 ? -4.143 13.945 -1.257 1.00 88.88 187 ILE A O 1
ATOM 1405 N N . PRO A 1 188 ? -4.299 12.060 -2.468 1.00 86.81 188 PRO A N 1
ATOM 1406 C CA . PRO A 1 188 ? -5.738 11.914 -2.234 1.00 86.81 188 PRO A CA 1
ATOM 1407 C C . PRO A 1 188 ? -6.076 11.755 -0.746 1.00 86.81 188 PRO A C 1
ATOM 1409 O O . PRO A 1 188 ? -7.074 12.300 -0.277 1.00 86.81 188 PRO A O 1
ATOM 1412 N N . LEU A 1 189 ? -5.226 11.072 0.025 1.00 90.19 189 LEU A N 1
ATOM 1413 C CA . LEU A 1 189 ? -5.432 10.868 1.461 1.00 90.19 189 LEU A CA 1
ATOM 1414 C C . LEU A 1 189 ? -5.334 12.184 2.239 1.00 90.19 189 LEU A C 1
ATOM 1416 O O . LEU A 1 189 ? -6.173 12.451 3.101 1.00 90.19 189 LEU A O 1
ATOM 1420 N N . PHE A 1 190 ? -4.358 13.032 1.904 1.00 90.00 190 PHE A N 1
ATOM 1421 C CA . PHE A 1 190 ? -4.232 14.373 2.471 1.00 90.00 190 PHE A CA 1
ATOM 1422 C C . PHE A 1 190 ? -5.418 15.261 2.103 1.00 90.00 190 PHE A C 1
ATOM 1424 O O . PHE A 1 190 ? -5.938 15.950 2.976 1.00 90.00 190 PHE A O 1
ATOM 1431 N N . VAL A 1 191 ? -5.885 15.224 0.852 1.00 88.69 191 VAL A N 1
ATOM 1432 C CA . VAL A 1 191 ? -7.066 15.992 0.420 1.00 88.69 191 VAL A CA 1
ATOM 1433 C C . VAL A 1 191 ? -8.299 15.593 1.233 1.00 88.69 191 VAL A C 1
ATOM 1435 O O . VAL A 1 191 ? -8.979 16.463 1.780 1.00 88.69 191 VAL A O 1
ATOM 1438 N N . ILE A 1 192 ? -8.557 14.289 1.388 1.00 88.25 192 ILE A N 1
ATOM 1439 C CA . ILE A 1 192 ? -9.682 13.786 2.191 1.00 88.25 192 ILE A CA 1
ATOM 1440 C C . ILE A 1 192 ? -9.521 14.193 3.659 1.00 88.25 192 ILE A C 1
ATOM 1442 O O . ILE A 1 192 ? -10.479 14.655 4.278 1.00 88.25 192 ILE A O 1
ATOM 1446 N N . TYR A 1 193 ? -8.318 14.064 4.219 1.00 90.75 193 TYR A N 1
ATOM 1447 C CA . TYR A 1 193 ? -8.038 14.460 5.597 1.00 90.75 193 TYR A CA 1
ATOM 1448 C C . TYR A 1 193 ? -8.283 15.960 5.829 1.00 90.75 193 TYR A C 1
ATOM 1450 O O . TYR A 1 193 ? -8.987 16.333 6.770 1.00 90.75 193 TYR A O 1
ATOM 1458 N N . CYS A 1 194 ? -7.772 16.826 4.949 1.00 90.00 194 CYS A N 1
ATOM 1459 C CA . CYS A 1 194 ? -7.996 18.270 5.003 1.00 90.00 194 CYS A CA 1
ATOM 1460 C C . CYS A 1 194 ? -9.485 18.614 4.879 1.00 90.00 194 CYS A C 1
ATOM 1462 O O . CYS A 1 194 ? -9.987 19.432 5.650 1.00 90.00 194 CYS A O 1
ATOM 1464 N N . TYR A 1 195 ? -10.210 17.949 3.977 1.00 89.56 195 TYR A N 1
ATOM 1465 C CA . TYR A 1 195 ? -11.655 18.120 3.822 1.00 89.56 195 TYR A CA 1
ATOM 1466 C C . TYR A 1 195 ? -12.428 17.733 5.092 1.00 89.56 195 TYR A C 1
ATOM 1468 O O . TYR A 1 195 ? -13.264 18.503 5.568 1.00 89.56 195 TYR A O 1
ATOM 1476 N N . GLN A 1 196 ? -12.124 16.575 5.691 1.00 88.62 196 GLN A N 1
ATOM 1477 C CA . GLN A 1 196 ? -12.742 16.149 6.952 1.00 88.62 196 GLN A CA 1
ATOM 1478 C C . GLN A 1 196 ? -12.437 17.134 8.081 1.00 88.62 196 GLN A C 1
ATOM 1480 O O . GLN A 1 196 ? -13.322 17.484 8.865 1.00 88.62 196 GLN A O 1
ATOM 1485 N N . ARG A 1 197 ? -11.191 17.615 8.156 1.00 88.00 197 ARG A N 1
ATOM 1486 C CA . ARG A 1 197 ? -10.773 18.586 9.167 1.00 88.00 197 ARG A CA 1
ATOM 1487 C C . ARG A 1 197 ? -11.518 19.906 9.009 1.00 88.00 197 ARG A C 1
ATOM 1489 O O . ARG A 1 197 ? -12.031 20.415 10.002 1.00 88.00 197 ARG A O 1
ATOM 1496 N N . PHE A 1 198 ? -11.626 20.410 7.783 1.00 89.06 198 PHE A N 1
ATOM 1497 C CA . PHE A 1 198 ? -12.357 21.633 7.463 1.00 89.06 198 PHE A CA 1
ATOM 1498 C C . PHE A 1 198 ? -13.843 21.507 7.815 1.00 89.06 198 PHE A C 1
ATOM 1500 O O . PHE A 1 198 ? -14.364 22.311 8.587 1.00 89.06 198 PHE A O 1
ATOM 1507 N N . ARG A 1 199 ? -14.505 20.438 7.352 1.00 88.31 199 ARG A N 1
ATOM 1508 C CA . ARG A 1 199 ? -15.922 20.179 7.644 1.00 88.31 199 ARG A CA 1
ATOM 1509 C C . ARG A 1 199 ? -16.189 20.090 9.145 1.00 88.31 199 ARG A C 1
ATOM 1511 O O . ARG A 1 199 ? -17.157 20.675 9.619 1.00 88.31 199 ARG A O 1
ATOM 1518 N N . ASN A 1 200 ? -15.334 19.395 9.893 1.00 83.19 200 ASN A N 1
ATOM 1519 C CA . ASN A 1 200 ? -15.484 19.254 11.341 1.00 83.19 200 ASN A CA 1
ATOM 1520 C C . ASN A 1 200 ? -15.264 20.574 12.090 1.00 83.19 200 ASN A C 1
ATOM 1522 O O . ASN A 1 200 ? -15.897 20.782 13.122 1.00 83.19 200 ASN A O 1
ATOM 1526 N N . CYS A 1 201 ? -14.399 21.463 11.596 1.00 81.00 201 CYS A N 1
ATOM 1527 C CA . CYS A 1 201 ? -14.249 22.804 12.159 1.00 81.00 201 CYS A CA 1
ATOM 1528 C C . CYS A 1 201 ? -15.500 23.658 11.906 1.00 81.00 201 CYS A C 1
ATOM 1530 O O . CYS A 1 201 ? -16.055 24.185 12.865 1.00 81.00 201 CYS A O 1
ATOM 1532 N N . CYS A 1 202 ? -15.997 23.725 10.665 1.00 77.62 202 CYS A N 1
ATOM 1533 C CA . CYS A 1 202 ? -17.189 24.514 10.326 1.00 77.62 202 CYS A CA 1
ATOM 1534 C C . CYS A 1 202 ? -18.452 24.017 11.051 1.00 77.62 202 CYS A C 1
ATOM 1536 O O . CYS A 1 202 ? -19.133 24.799 11.705 1.00 77.62 202 CYS A O 1
ATOM 1538 N N . PHE A 1 203 ? -18.719 22.705 11.047 1.00 74.50 203 PHE A N 1
ATOM 1539 C CA . PHE A 1 203 ? -19.907 22.146 11.715 1.00 74.50 203 PHE A CA 1
ATOM 1540 C C . PHE A 1 203 ? -19.869 22.261 13.244 1.00 74.50 203 PHE A C 1
ATOM 1542 O O . PHE A 1 203 ? -20.919 22.250 13.893 1.00 74.50 203 PHE A O 1
ATOM 1549 N N . LYS A 1 204 ? -18.675 22.312 13.849 1.00 74.56 204 LYS A N 1
ATOM 1550 C CA . LYS A 1 204 ? -18.542 22.506 15.298 1.00 74.56 204 LYS A CA 1
ATOM 1551 C C . LYS A 1 204 ? -18.883 23.944 15.684 1.00 74.56 204 LYS A C 1
ATOM 1553 O O . LYS A 1 204 ? -19.539 24.128 16.705 1.00 74.56 204 LYS A O 1
ATOM 1558 N N . THR A 1 205 ? -18.499 24.918 14.861 1.00 74.06 205 THR A N 1
ATOM 1559 C CA . THR A 1 205 ? -18.891 26.324 15.024 1.00 74.06 205 THR A CA 1
ATOM 1560 C C . THR A 1 205 ? -20.408 26.486 14.910 1.00 74.06 205 THR A C 1
ATOM 1562 O O . THR A 1 205 ? -21.014 26.987 15.852 1.00 74.06 205 THR A O 1
ATOM 1565 N N . ASP A 1 206 ? -21.042 25.926 13.873 1.00 74.25 206 ASP A N 1
ATOM 1566 C CA . ASP A 1 206 ? -22.504 26.013 13.691 1.00 74.25 206 ASP A CA 1
ATOM 1567 C C . ASP A 1 206 ? -23.290 25.416 14.870 1.00 74.25 206 ASP A C 1
ATOM 1569 O O . ASP A 1 206 ? -24.273 25.989 15.338 1.00 74.25 206 ASP A O 1
ATOM 1573 N N . LYS A 1 207 ? -22.859 24.259 15.398 1.00 73.81 207 LYS A N 1
ATOM 1574 C CA . LYS A 1 207 ? -23.517 23.636 16.561 1.00 73.81 207 LYS A CA 1
ATOM 1575 C C . LYS A 1 207 ? -23.389 24.476 17.830 1.00 73.81 207 LYS A C 1
ATOM 1577 O O . LYS A 1 207 ? -24.338 24.514 18.611 1.00 73.81 207 LYS A O 1
ATOM 1582 N N . LEU A 1 208 ? -22.237 25.108 18.047 1.00 79.31 208 LEU A N 1
ATOM 1583 C CA . LEU A 1 208 ? -22.010 25.975 19.204 1.00 79.31 208 LEU A CA 1
ATOM 1584 C C . LEU A 1 208 ? -22.841 27.259 19.101 1.00 79.31 208 LEU A C 1
ATOM 1586 O O . LEU A 1 208 ? -23.440 27.670 20.093 1.00 79.31 208 LEU A O 1
ATOM 1590 N N . GLU A 1 209 ? -22.957 27.838 17.906 1.00 77.75 209 GLU A N 1
ATOM 1591 C CA . GLU A 1 209 ? -23.821 28.997 17.661 1.00 77.75 209 GLU A CA 1
ATOM 1592 C C . GLU A 1 209 ? -25.306 28.660 17.858 1.00 77.75 209 GLU A C 1
ATOM 1594 O O . GLU A 1 209 ? -26.011 29.375 18.570 1.00 77.75 209 GLU A O 1
ATOM 1599 N N . LEU A 1 210 ? -25.780 27.523 17.338 1.00 81.25 210 LEU A N 1
ATOM 1600 C CA . LEU A 1 210 ? -27.152 27.038 17.558 1.00 81.25 210 LEU A CA 1
ATOM 1601 C C . LEU A 1 210 ? -27.462 26.792 19.040 1.00 81.25 210 LEU A C 1
ATOM 1603 O O . LEU A 1 210 ? -28.556 27.109 19.509 1.00 81.25 210 LEU A O 1
ATOM 1607 N N . GLN A 1 211 ? -26.510 26.241 19.796 1.00 83.00 211 GLN A N 1
ATOM 1608 C CA . GLN A 1 211 ? -26.658 26.061 21.242 1.00 83.00 211 GLN A CA 1
ATOM 1609 C C . GLN A 1 211 ? -26.707 27.403 21.983 1.00 83.00 211 GLN A C 1
ATOM 1611 O O . GLN A 1 211 ? -27.551 27.570 22.863 1.00 83.00 211 GLN A O 1
ATOM 1616 N N . ALA A 1 212 ? -25.875 28.375 21.599 1.00 80.19 212 ALA A N 1
ATOM 1617 C CA . ALA A 1 212 ? -25.872 29.713 22.190 1.00 80.19 212 ALA A CA 1
ATOM 1618 C C . ALA A 1 212 ? -27.176 30.485 21.908 1.00 80.19 212 ALA A C 1
ATOM 1620 O O . ALA A 1 212 ? -27.731 31.113 22.811 1.00 80.19 212 ALA A O 1
ATOM 1621 N N . ILE A 1 213 ? -27.711 30.390 20.686 1.00 84.88 213 ILE A N 1
ATOM 1622 C CA . ILE A 1 213 ? -28.990 31.010 20.303 1.00 84.88 213 ILE A CA 1
ATOM 1623 C C . ILE A 1 213 ? -30.152 30.389 21.090 1.00 84.88 213 ILE A C 1
ATOM 1625 O O . ILE A 1 213 ? -30.982 31.114 21.642 1.00 84.88 213 ILE A O 1
ATOM 1629 N N . ASN A 1 214 ? -30.199 29.056 21.193 1.00 85.81 214 ASN A N 1
ATOM 1630 C CA . ASN A 1 214 ? -31.247 28.361 21.946 1.00 85.81 214 ASN A CA 1
ATOM 1631 C C . ASN A 1 214 ? -31.176 28.660 23.452 1.00 85.81 214 ASN A C 1
ATOM 1633 O O . ASN A 1 214 ? -32.216 28.860 24.082 1.00 85.81 214 ASN A O 1
ATOM 1637 N N . ALA A 1 215 ? -29.970 28.762 24.020 1.00 83.50 215 ALA A N 1
ATOM 1638 C CA . ALA A 1 215 ? -29.778 29.166 25.411 1.00 83.50 215 ALA A CA 1
ATOM 1639 C C . ALA A 1 215 ? -30.288 30.595 25.657 1.00 83.50 215 ALA A C 1
ATOM 1641 O O . ALA A 1 215 ? -31.059 30.816 26.590 1.00 83.50 215 ALA A O 1
ATOM 1642 N N . LYS A 1 216 ? -29.959 31.551 24.780 1.00 84.38 216 LYS A N 1
ATOM 1643 C CA . LYS A 1 216 ? -30.435 32.939 24.893 1.00 84.38 216 LYS A CA 1
ATOM 1644 C C . LYS A 1 216 ? -31.963 33.037 24.817 1.00 84.38 216 LYS A C 1
ATOM 1646 O O . LYS A 1 216 ? -32.582 33.663 25.669 1.00 84.38 216 LYS A O 1
ATOM 1651 N N . LYS A 1 217 ? -32.579 32.314 23.875 1.00 82.81 217 LYS A N 1
ATOM 1652 C CA . LYS A 1 217 ? -34.042 32.257 23.725 1.00 82.81 217 LYS A CA 1
ATOM 1653 C C . LYS A 1 217 ? -34.738 31.657 24.952 1.00 82.81 217 LYS A C 1
ATOM 1655 O O . LYS A 1 217 ? -35.831 32.092 25.310 1.00 82.81 217 LYS A O 1
ATOM 1660 N N . SER A 1 218 ? -34.112 30.677 25.608 1.00 73.88 218 SER A N 1
ATOM 1661 C CA . SER A 1 218 ? -34.649 30.084 26.837 1.00 73.88 218 SER A CA 1
ATOM 1662 C C . SER A 1 218 ? -34.654 31.071 28.007 1.00 73.88 218 SER A C 1
ATOM 1664 O O . SER A 1 218 ? -35.669 31.161 28.691 1.00 73.88 218 SER A O 1
ATOM 1666 N N . VAL A 1 219 ? -33.590 31.872 28.160 1.00 79.44 219 VAL A N 1
ATOM 1667 C CA . VAL A 1 219 ? -33.467 32.901 29.205 1.00 79.44 219 VAL A CA 1
ATOM 1668 C C . VAL A 1 219 ? -34.521 33.992 29.023 1.00 79.44 219 VAL A C 1
ATOM 1670 O O . VAL A 1 219 ? -35.277 34.249 29.960 1.00 79.44 219 VAL A O 1
ATOM 1673 N N . ASP A 1 220 ? -34.655 34.539 27.810 1.00 77.19 220 ASP A N 1
ATOM 1674 C CA . ASP A 1 220 ? -35.646 35.582 27.504 1.00 77.19 220 ASP A CA 1
ATOM 1675 C C . ASP A 1 220 ? -37.083 35.097 27.773 1.00 77.19 220 ASP A C 1
ATOM 1677 O O . ASP A 1 220 ? -37.898 35.817 28.349 1.00 77.19 220 ASP A O 1
ATOM 1681 N N . THR A 1 221 ? -37.389 33.836 27.444 1.00 74.44 221 THR A N 1
ATOM 1682 C CA . THR A 1 221 ? -38.721 33.245 27.677 1.00 74.44 221 THR A CA 1
ATOM 1683 C C . THR A 1 221 ? -39.032 33.079 29.172 1.00 74.44 221 THR A C 1
ATOM 1685 O O . THR A 1 221 ? -40.175 33.270 29.593 1.00 74.44 221 THR A O 1
ATOM 1688 N N . SER A 1 222 ? -38.039 32.727 29.995 1.00 68.50 222 SER A N 1
ATOM 1689 C CA . SER A 1 222 ? -38.200 32.652 31.456 1.00 68.50 222 SER A CA 1
ATOM 1690 C C . SER A 1 222 ? -38.309 34.024 32.122 1.00 68.50 222 SER A C 1
ATOM 1692 O O . SER A 1 222 ? -39.071 34.162 33.077 1.00 68.50 222 SER A O 1
ATOM 1694 N N . SER A 1 223 ? -37.614 35.043 31.610 1.00 68.69 223 SER A N 1
ATOM 1695 C CA . SER A 1 223 ? -37.724 36.416 32.113 1.00 68.69 223 SER A CA 1
ATOM 1696 C C . SER A 1 223 ? -39.119 36.993 31.874 1.00 68.69 223 SER A C 1
ATOM 1698 O O . SER A 1 223 ? -39.706 37.528 32.808 1.00 68.69 223 SER A O 1
ATOM 1700 N N . VAL A 1 224 ? -39.692 36.810 30.678 1.00 68.38 224 VAL A N 1
ATOM 1701 C CA . VAL A 1 224 ? -41.056 37.277 30.350 1.00 68.38 224 VAL A CA 1
ATOM 1702 C C . VAL A 1 224 ? -42.106 36.638 31.267 1.00 68.38 224 VAL A C 1
ATOM 1704 O O . VAL A 1 224 ? -42.887 37.351 31.887 1.00 68.38 224 VAL A O 1
ATOM 1707 N N . LYS A 1 225 ? -42.050 35.315 31.479 1.00 67.00 225 LYS A N 1
ATOM 1708 C CA . LYS A 1 225 ? -42.954 34.625 32.422 1.00 67.00 225 LYS A CA 1
ATOM 1709 C C . LYS A 1 225 ? -42.799 35.089 33.875 1.00 67.00 225 LYS A C 1
ATOM 1711 O O . LYS A 1 225 ? -43.761 35.050 34.636 1.00 67.00 225 LYS A O 1
ATOM 1716 N N . GLY A 1 226 ? -41.592 35.490 34.277 1.00 66.88 226 GLY A N 1
ATOM 1717 C CA . GLY A 1 226 ? -41.335 36.064 35.598 1.00 66.88 226 GLY A CA 1
ATOM 1718 C C . GLY A 1 226 ? -41.999 37.430 35.780 1.00 66.88 226 GLY A C 1
ATOM 1719 O O . GLY A 1 226 ? -42.578 37.680 36.833 1.00 66.88 226 GLY A O 1
ATOM 1720 N N . PHE A 1 227 ? -41.972 38.282 34.750 1.00 61.34 227 PHE A N 1
ATOM 1721 C CA . PHE A 1 227 ? -42.671 39.571 34.757 1.00 61.34 227 PHE A CA 1
ATOM 1722 C C . PHE A 1 227 ? -44.197 39.411 34.740 1.00 61.34 227 PHE A C 1
ATOM 1724 O O . PHE A 1 227 ? -44.871 40.092 35.510 1.00 61.34 227 PHE A O 1
ATOM 1731 N N . ASP A 1 228 ? -44.734 38.475 33.953 1.00 63.00 228 ASP A N 1
ATOM 1732 C CA . ASP A 1 228 ? -46.181 38.215 33.894 1.00 63.00 228 ASP A CA 1
ATOM 1733 C C . ASP A 1 228 ? -46.736 37.716 35.243 1.00 63.00 228 ASP A C 1
ATOM 1735 O O . ASP A 1 228 ? -47.791 38.164 35.691 1.00 63.00 228 ASP A O 1
ATOM 1739 N N . ASN A 1 229 ? -45.993 36.847 35.941 1.00 59.59 229 ASN A N 1
ATOM 1740 C CA . ASN A 1 229 ? -46.372 36.376 37.278 1.00 59.59 229 ASN A CA 1
ATOM 1741 C C . ASN A 1 229 ? -46.322 37.492 38.335 1.00 59.59 229 ASN A C 1
ATOM 1743 O O . ASN A 1 229 ? -47.166 37.525 39.227 1.00 59.59 229 ASN A O 1
ATOM 1747 N N . LEU A 1 230 ? -45.356 38.414 38.247 1.00 60.53 230 LEU A N 1
ATOM 1748 C CA . LEU A 1 230 ? -45.268 39.556 39.164 1.00 60.53 230 LEU A CA 1
ATOM 1749 C C . LEU A 1 230 ? -46.396 40.570 38.925 1.00 60.53 230 LEU A C 1
ATOM 1751 O O . LEU A 1 230 ? -46.933 41.100 39.895 1.00 60.53 230 LEU A O 1
ATOM 1755 N N . ALA A 1 231 ? -46.790 40.791 37.667 1.00 59.72 231 ALA A N 1
ATOM 1756 C CA . ALA A 1 231 ? -47.927 41.641 37.313 1.00 59.72 231 ALA A CA 1
ATOM 1757 C C . ALA A 1 231 ? -49.266 41.045 37.790 1.00 59.72 231 ALA A C 1
ATOM 1759 O O . ALA A 1 231 ? -50.080 41.745 38.389 1.00 59.72 231 ALA A O 1
ATOM 1760 N N . GLN A 1 232 ? -49.463 39.728 37.638 1.00 57.53 232 GLN A N 1
ATOM 1761 C CA . GLN A 1 232 ? -50.650 39.051 38.177 1.00 57.53 232 GLN A CA 1
ATOM 1762 C C . GLN A 1 232 ? -50.726 39.101 39.708 1.00 57.53 232 GLN A C 1
ATOM 1764 O O . GLN A 1 232 ? -51.818 39.108 40.266 1.00 57.53 232 GLN A O 1
ATOM 1769 N N . GLN A 1 233 ? -49.589 39.145 40.403 1.00 56.34 233 GLN A N 1
ATOM 1770 C CA . GLN A 1 233 ? -49.555 39.175 41.865 1.00 56.34 233 GLN A CA 1
ATOM 1771 C C . GLN A 1 233 ? -49.739 40.589 42.448 1.00 56.34 233 GLN A C 1
ATOM 1773 O O . GLN A 1 233 ? -50.155 40.718 43.602 1.00 56.34 233 GLN A O 1
ATOM 1778 N N . SER A 1 234 ? -49.493 41.648 41.663 1.00 55.50 234 SER A N 1
ATOM 1779 C CA . SER A 1 234 ? -49.832 43.032 42.030 1.00 55.50 234 SER A CA 1
ATOM 1780 C C . SER A 1 234 ? -51.314 43.374 41.847 1.00 55.50 234 SER A C 1
ATOM 1782 O O . SER A 1 234 ? -51.832 44.176 42.618 1.00 55.50 234 SER A O 1
ATOM 1784 N N . ASP A 1 235 ? -52.012 42.729 40.908 1.00 55.53 235 ASP A N 1
ATOM 1785 C CA . ASP A 1 235 ? -53.443 42.975 40.644 1.00 55.53 235 ASP A CA 1
ATOM 1786 C C . ASP A 1 235 ? -54.388 42.322 41.677 1.00 55.53 235 ASP A C 1
ATOM 1788 O O . ASP A 1 235 ? -55.579 42.617 41.704 1.00 55.53 235 ASP A O 1
ATOM 1792 N N . ILE A 1 236 ? -53.875 41.447 42.551 1.00 56.59 236 ILE A N 1
ATOM 1793 C CA . ILE A 1 236 ? -54.662 40.714 43.565 1.00 56.59 236 ILE A CA 1
ATOM 1794 C C . ILE A 1 236 ? -54.694 41.446 44.931 1.00 56.59 236 ILE A C 1
ATOM 1796 O O . ILE A 1 236 ? -55.438 41.049 45.823 1.00 56.59 236 ILE A O 1
ATOM 1800 N N . ASN A 1 237 ? -53.921 42.525 45.115 1.00 49.09 237 ASN A N 1
ATOM 1801 C CA . ASN A 1 237 ? -53.766 43.225 46.405 1.00 49.09 237 ASN A CA 1
ATOM 1802 C C . ASN A 1 237 ? -54.486 44.592 46.516 1.00 49.09 237 ASN A C 1
ATOM 1804 O O . ASN A 1 237 ? -54.092 45.406 47.353 1.00 49.09 237 ASN A O 1
ATOM 1808 N N . TYR A 1 238 ? -55.536 44.846 45.728 1.00 48.88 238 TYR A N 1
ATOM 1809 C CA . TYR A 1 238 ? -56.391 46.041 45.850 1.00 48.88 238 TYR A CA 1
ATOM 1810 C C . TYR A 1 238 ? -57.862 45.691 46.070 1.00 48.88 238 TYR A C 1
ATOM 1812 O O . TYR A 1 238 ? -58.338 44.718 45.446 1.00 48.88 238 TYR A O 1
#